Protein AF-A0A7J5F4N0-F1 (afdb_monomer)

Solvent-accessible surface area (backbone atoms only — not comparable to full-atom values): 9674 Å² total; per-residue (Å²): 134,84,80,67,76,53,55,78,62,54,69,72,57,47,55,70,67,58,44,70,66,60,49,48,51,53,38,51,53,54,48,50,61,41,47,54,53,52,51,52,53,50,50,47,57,52,43,55,76,71,44,63,71,38,82,75,42,59,63,68,59,55,49,55,49,48,51,49,37,52,57,44,33,56,52,23,56,53,44,37,57,50,51,36,49,52,52,53,54,50,54,58,76,69,61,55,93,89,51,65,59,61,63,50,50,54,52,49,52,52,50,29,52,52,51,26,51,55,40,30,43,57,29,12,52,54,10,41,52,51,28,46,51,33,27,75,21,6,37,29,72,77,43,58,70,52,52,58,38,35,48,45,34,54,49,39,45,51,50,48,62,79,61,50,72,39,75,66,58,50,54,54,46,48,46,54,57,54,54,73,105

Secondary structure (DSSP, 8-state):
----GGGG--HHHHHHHS-HHHHHHHHHHHHHHHHHHHHHHHHHHHHHHHSPP---S-HHHHHHHHHHHHHHHHHHHHHHHHHHHHHHHHHHHT--TTS-HHHHHHHHHHHHHHHHHHHHHHHHHHHHHHHHHHHHTTHHHH-GGGGGGGHHHHHHHHHHHHT---HHHHHHHHIIIIIT-

Foldseek 3Di:
DDPLPLQPDDLVVLLVVCDPVLLVVLLVLLVVLLVVLVVLVVVLVVLLVVAAAAQQDDPVVLVVLLVVLVVLLVVLQVCLPPVLLVLLVVLRVPDDPPDPVSVSLSVSVSCSVSSSLVSLSVSQVSLSVSSVSCSNNNNCVVPVVSNCSNVSSVVSSVCSVVQRRDSVSSSVCSCVRRNVD

Sequence (181 aa):
MSSNIYAALSETEFDRRLTPERLRTMQIIQGALMASMASILFIIAVLFTTTPASDAADAETVSTLSLIVTLLSLSCILASVIVPKRLVDASRRTASPDDDLYAKAVTVMQTSMLLRMAILEGAGMFGLAVCIIAVTGGLAQTEPVWLLNALPAVIMLSAGALTFPTRTSLALRFVREFRES

Structure (mmCIF, N/CA/C/O backbone):
data_AF-A0A7J5F4N0-F1
#
_entry.id   AF-A0A7J5F4N0-F1
#
loop_
_atom_site.group_PDB
_atom_site.id
_atom_site.type_symbol
_atom_site.label_atom_id
_atom_site.label_alt_id
_atom_site.label_comp_id
_atom_site.label_asym_id
_atom_site.label_entity_id
_atom_site.label_seq_id
_atom_site.pdbx_PDB_ins_code
_atom_site.Cartn_x
_atom_site.Cartn_y
_atom_site.Cartn_z
_atom_site.occupancy
_atom_site.B_iso_or_equiv
_atom_site.auth_seq_id
_atom_site.auth_comp_id
_atom_site.auth_asym_id
_atom_site.auth_atom_id
_atom_site.pdbx_PDB_model_num
ATOM 1 N N . MET A 1 1 ? 21.922 19.540 -18.591 1.00 61.16 1 MET A N 1
ATOM 2 C CA . MET A 1 1 ? 20.753 18.706 -18.941 1.00 61.16 1 MET A CA 1
ATOM 3 C C . MET A 1 1 ? 21.261 17.296 -19.194 1.00 61.16 1 MET A C 1
ATOM 5 O O . MET A 1 1 ? 21.969 17.100 -20.170 1.00 61.16 1 MET A O 1
ATOM 9 N N . SER A 1 2 ? 21.018 16.348 -18.287 1.00 65.19 2 SER A N 1
ATOM 10 C CA . SER A 1 2 ? 21.353 14.937 -18.521 1.00 65.19 2 SER A CA 1
ATOM 11 C C . SER A 1 2 ? 20.311 14.339 -19.465 1.00 65.19 2 SER A C 1
ATOM 13 O O . SER A 1 2 ? 19.127 14.361 -19.133 1.00 65.19 2 SER A O 1
ATOM 15 N N . SER A 1 3 ? 20.730 13.844 -20.632 1.00 77.69 3 SER A N 1
ATOM 16 C CA . SER A 1 3 ? 19.857 13.090 -21.541 1.00 77.69 3 SER A CA 1
ATOM 17 C C . SER A 1 3 ? 19.219 11.919 -20.781 1.00 77.69 3 SER A C 1
ATOM 19 O O . SER A 1 3 ? 19.938 11.148 -20.143 1.00 77.69 3 SER A O 1
ATOM 21 N N . ASN A 1 4 ? 17.885 11.807 -20.786 1.00 84.12 4 ASN A N 1
ATOM 22 C CA . ASN A 1 4 ? 17.191 10.673 -20.176 1.00 84.12 4 ASN A CA 1
ATOM 23 C C . ASN A 1 4 ? 17.456 9.424 -21.034 1.00 84.12 4 ASN A C 1
ATOM 25 O O . ASN A 1 4 ? 16.793 9.201 -22.044 1.00 84.12 4 ASN A O 1
ATOM 29 N N . ILE A 1 5 ? 18.431 8.611 -20.620 1.00 86.88 5 ILE A N 1
ATOM 30 C CA . ILE A 1 5 ? 18.858 7.395 -21.331 1.00 86.88 5 ILE A CA 1
ATOM 31 C C . ILE A 1 5 ? 17.684 6.407 -21.518 1.00 86.88 5 ILE A C 1
ATOM 33 O O . ILE A 1 5 ? 17.644 5.673 -22.503 1.00 86.88 5 ILE A O 1
ATOM 37 N N . TYR A 1 6 ? 16.673 6.432 -20.640 1.00 86.19 6 TYR A N 1
ATOM 38 C CA . TYR A 1 6 ? 15.504 5.553 -20.747 1.00 86.19 6 TYR A CA 1
ATOM 39 C C . TYR A 1 6 ? 14.517 5.968 -21.849 1.00 86.19 6 TYR A C 1
ATOM 41 O O . TYR A 1 6 ? 13.685 5.155 -22.250 1.00 86.19 6 TYR A O 1
ATOM 49 N N . ALA A 1 7 ? 14.609 7.190 -22.388 1.00 87.50 7 ALA A N 1
ATOM 50 C CA . ALA A 1 7 ? 13.706 7.664 -23.440 1.00 87.50 7 ALA A CA 1
ATOM 51 C C . ALA A 1 7 ? 13.827 6.856 -24.748 1.00 87.50 7 ALA A C 1
ATOM 53 O O . ALA A 1 7 ? 12.875 6.804 -25.529 1.00 87.50 7 ALA A O 1
ATOM 54 N N . ALA A 1 8 ? 14.974 6.200 -24.964 1.00 89.06 8 ALA A N 1
ATOM 55 C CA . ALA A 1 8 ? 15.236 5.346 -26.121 1.00 89.06 8 ALA A CA 1
ATOM 56 C C . ALA A 1 8 ? 14.637 3.930 -25.999 1.00 89.06 8 ALA A C 1
ATOM 58 O O . ALA A 1 8 ? 14.645 3.176 -26.972 1.00 89.06 8 ALA A O 1
ATOM 59 N N . LEU A 1 9 ? 14.131 3.543 -24.824 1.00 90.19 9 LEU A N 1
ATOM 60 C CA . LEU A 1 9 ? 13.597 2.202 -24.604 1.00 90.19 9 LEU A CA 1
ATOM 61 C C . LEU A 1 9 ? 12.208 2.045 -25.234 1.00 90.19 9 LEU A C 1
ATOM 63 O O . LEU A 1 9 ? 11.326 2.893 -25.075 1.00 90.19 9 LEU A O 1
ATOM 67 N N . SER A 1 10 ? 11.996 0.921 -25.920 1.00 93.56 10 SER A N 1
ATOM 68 C CA . SER A 1 10 ? 10.709 0.599 -26.537 1.00 93.56 10 SER A CA 1
ATOM 69 C C . SER A 1 10 ? 9.791 -0.123 -25.551 1.00 93.56 10 SER A C 1
ATOM 71 O O . SER A 1 10 ? 10.217 -1.015 -24.815 1.00 93.56 10 SER A O 1
ATOM 73 N N . GLU A 1 11 ? 8.507 0.229 -25.568 1.00 92.62 11 GLU A N 1
ATOM 74 C CA . GLU A 1 11 ? 7.481 -0.439 -24.759 1.00 92.62 11 GLU A CA 1
ATOM 75 C C . GLU A 1 11 ? 7.358 -1.928 -25.116 1.00 92.62 11 GLU A C 1
ATOM 77 O O . GLU A 1 11 ? 7.249 -2.773 -24.234 1.00 92.62 11 GLU A O 1
ATOM 82 N N . THR A 1 12 ? 7.467 -2.263 -26.404 1.00 92.25 12 THR A N 1
ATOM 83 C CA . THR A 1 12 ? 7.414 -3.645 -26.900 1.00 92.25 12 THR A CA 1
ATOM 84 C C . THR A 1 12 ? 8.548 -4.513 -26.366 1.00 92.25 12 THR A C 1
ATOM 86 O O . THR A 1 12 ? 8.334 -5.685 -26.063 1.00 92.25 12 THR A O 1
ATOM 89 N N . GLU A 1 13 ? 9.756 -3.961 -26.237 1.00 91.38 13 GLU A N 1
ATOM 90 C CA . GLU A 1 13 ? 10.891 -4.706 -25.688 1.00 91.38 13 GLU A CA 1
ATOM 91 C C . GLU A 1 13 ? 10.786 -4.827 -24.165 1.00 91.38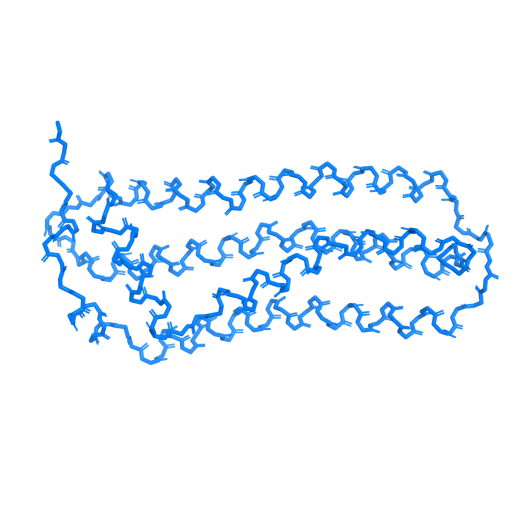 13 GLU A C 1
ATOM 93 O O . GLU A 1 13 ? 11.036 -5.902 -23.623 1.00 91.38 13 GLU A O 1
ATOM 98 N N . PHE A 1 14 ? 10.323 -3.778 -23.471 1.00 93.56 14 PHE A N 1
ATOM 99 C CA . PHE A 1 14 ? 10.015 -3.862 -22.039 1.00 93.56 14 PHE A CA 1
ATOM 100 C C . PHE A 1 14 ? 9.004 -4.977 -21.754 1.00 93.56 14 PHE A C 1
ATOM 102 O O . PHE A 1 14 ? 9.215 -5.811 -20.874 1.00 93.56 14 PHE A O 1
ATOM 109 N N . ASP A 1 15 ? 7.937 -5.030 -22.545 1.00 92.38 15 ASP A N 1
ATOM 110 C CA . ASP A 1 15 ? 6.890 -6.032 -22.430 1.00 92.38 15 ASP A CA 1
ATOM 111 C C . ASP A 1 15 ? 7.432 -7.458 -22.644 1.00 92.38 15 ASP A C 1
ATOM 113 O O . ASP A 1 15 ? 7.141 -8.359 -21.855 1.00 92.38 15 ASP A O 1
ATOM 117 N N . ARG A 1 16 ? 8.306 -7.665 -23.640 1.00 91.12 16 ARG A N 1
ATOM 118 C CA . ARG A 1 16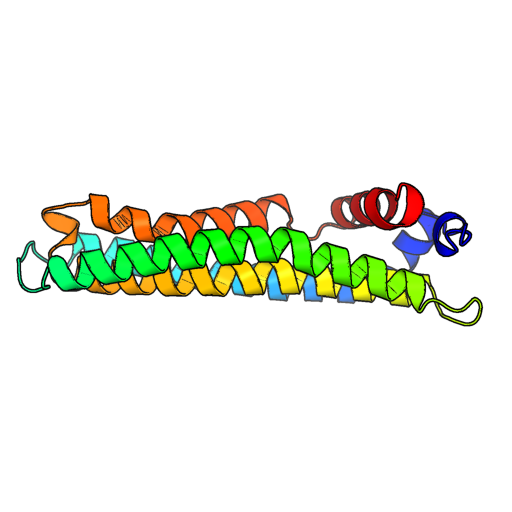 ? 9.005 -8.948 -23.858 1.00 91.12 16 ARG A CA 1
ATOM 119 C C . ARG A 1 16 ? 9.902 -9.349 -22.686 1.00 91.12 16 ARG A C 1
ATOM 121 O O . ARG A 1 16 ? 9.986 -10.531 -22.362 1.00 91.12 16 ARG A O 1
ATOM 128 N N . ARG A 1 17 ? 10.568 -8.381 -22.051 1.00 92.50 17 ARG A N 1
ATOM 129 C CA . ARG A 1 17 ? 11.460 -8.605 -20.899 1.00 92.50 17 ARG A CA 1
ATOM 130 C C . ARG A 1 17 ? 10.707 -8.824 -19.586 1.00 92.50 17 ARG A C 1
ATOM 132 O O . ARG A 1 17 ? 11.270 -9.398 -18.651 1.00 92.50 17 ARG A O 1
ATOM 139 N N . LEU A 1 18 ? 9.446 -8.407 -19.498 1.00 94.12 18 LEU A N 1
ATOM 140 C CA . LEU A 1 18 ? 8.589 -8.664 -18.348 1.00 94.12 18 LEU A CA 1
ATOM 141 C C . LEU A 1 18 ? 8.119 -10.127 -18.355 1.00 94.12 18 LEU A C 1
ATOM 143 O O . LEU A 1 18 ? 7.055 -10.464 -18.880 1.00 94.12 18 LEU A O 1
ATOM 147 N N . THR A 1 19 ? 8.934 -11.006 -17.766 1.00 95.38 19 THR A N 1
ATOM 148 C CA . THR A 1 19 ? 8.629 -12.439 -17.720 1.00 95.38 19 THR A CA 1
ATOM 149 C C . THR A 1 19 ? 7.373 -12.721 -16.879 1.00 95.38 19 THR A C 1
ATOM 151 O O . THR A 1 19 ? 7.145 -12.062 -15.856 1.00 95.38 19 THR A O 1
ATOM 154 N N . PRO A 1 20 ? 6.565 -13.734 -17.251 1.00 95.88 20 PRO A N 1
ATOM 155 C CA . PRO A 1 20 ? 5.394 -14.139 -16.468 1.00 95.88 20 PRO A CA 1
ATOM 156 C C . PRO A 1 20 ? 5.736 -14.506 -15.020 1.00 95.88 20 PRO A C 1
ATOM 158 O O . PRO A 1 20 ? 4.952 -14.248 -14.112 1.00 95.88 20 PRO A O 1
ATOM 161 N N . GLU A 1 21 ? 6.923 -15.071 -14.799 1.00 96.25 21 GLU A N 1
ATOM 162 C CA . GLU A 1 21 ? 7.426 -15.422 -13.472 1.00 96.25 21 GLU A CA 1
ATOM 163 C C . GLU A 1 21 ? 7.601 -14.187 -12.581 1.00 96.25 21 GLU A C 1
ATOM 165 O O . GLU A 1 21 ? 7.093 -14.163 -11.462 1.00 96.25 21 GLU A O 1
ATOM 170 N N . ARG A 1 22 ? 8.240 -13.122 -13.089 1.00 94.06 22 ARG A N 1
ATOM 171 C CA . ARG A 1 22 ? 8.411 -11.871 -12.333 1.00 94.06 22 ARG A CA 1
ATOM 172 C C . ARG A 1 22 ? 7.070 -11.232 -11.999 1.00 94.06 22 ARG A C 1
ATOM 174 O O . ARG A 1 22 ? 6.853 -10.835 -10.856 1.00 94.06 22 ARG A O 1
ATOM 181 N N . LEU A 1 23 ? 6.158 -11.184 -12.972 1.00 95.81 23 LEU A N 1
ATOM 182 C CA . LEU A 1 23 ? 4.808 -10.667 -12.759 1.00 95.81 23 LEU A CA 1
ATOM 183 C C . LEU A 1 23 ? 4.078 -11.459 -11.667 1.00 95.81 23 LEU A C 1
ATOM 185 O O . LEU A 1 23 ? 3.515 -10.866 -10.748 1.00 95.81 23 LEU A O 1
ATOM 189 N N . ARG A 1 24 ? 4.137 -12.793 -11.728 1.00 97.56 24 ARG A N 1
ATOM 190 C CA . ARG A 1 24 ? 3.517 -13.673 -10.734 1.00 97.56 24 ARG A CA 1
ATOM 191 C C . ARG A 1 24 ? 4.113 -13.461 -9.345 1.00 97.56 24 ARG A C 1
ATOM 193 O O . ARG A 1 24 ? 3.362 -13.381 -8.380 1.00 97.56 24 ARG A O 1
ATOM 200 N N . THR A 1 25 ? 5.430 -13.308 -9.234 1.00 96.12 25 THR A N 1
ATOM 201 C CA . THR A 1 25 ? 6.093 -13.000 -7.959 1.00 96.12 25 THR A CA 1
ATOM 202 C C . THR A 1 25 ? 5.582 -11.688 -7.365 1.00 96.12 25 THR A C 1
ATOM 204 O O . THR A 1 25 ? 5.233 -11.648 -6.187 1.00 96.12 25 THR A O 1
ATOM 207 N N . MET A 1 26 ? 5.447 -10.629 -8.172 1.00 96.00 26 MET A N 1
ATOM 208 C CA . MET A 1 26 ? 4.876 -9.355 -7.712 1.00 96.00 26 MET A CA 1
ATOM 209 C C . MET A 1 26 ? 3.426 -9.509 -7.235 1.00 96.00 26 MET A C 1
ATOM 211 O O . MET A 1 26 ? 3.068 -8.987 -6.181 1.00 96.00 26 MET A O 1
ATOM 215 N N . GLN A 1 27 ? 2.607 -10.253 -7.984 1.00 97.81 27 GLN A N 1
ATOM 216 C CA . GLN A 1 27 ? 1.209 -10.529 -7.636 1.00 97.81 27 GLN A CA 1
ATOM 217 C C . GLN A 1 27 ? 1.080 -11.327 -6.336 1.00 97.81 27 GLN A C 1
ATOM 219 O O . GLN A 1 27 ? 0.227 -11.004 -5.515 1.00 97.81 27 GLN A O 1
ATOM 224 N N . ILE A 1 28 ? 1.931 -12.338 -6.130 1.00 98.12 28 ILE A N 1
ATOM 225 C CA . ILE A 1 28 ? 1.939 -13.152 -4.908 1.00 98.12 28 ILE A CA 1
ATOM 226 C C . ILE A 1 28 ? 2.313 -12.294 -3.703 1.00 98.12 28 ILE A C 1
ATOM 228 O O . ILE A 1 28 ? 1.599 -12.325 -2.705 1.00 98.12 28 ILE A O 1
ATOM 232 N N . ILE A 1 29 ? 3.391 -11.507 -3.793 1.00 97.25 29 ILE A N 1
ATOM 233 C CA . ILE A 1 29 ? 3.836 -10.670 -2.670 1.00 97.25 29 ILE A CA 1
ATOM 234 C C . ILE A 1 29 ? 2.760 -9.635 -2.327 1.00 97.25 29 ILE A C 1
ATOM 236 O O . ILE A 1 29 ? 2.345 -9.541 -1.176 1.00 97.25 29 ILE A O 1
ATOM 240 N N . GLN A 1 30 ? 2.255 -8.891 -3.315 1.00 97.00 30 GLN A N 1
ATOM 241 C CA . GLN A 1 30 ? 1.225 -7.878 -3.070 1.00 97.00 30 GLN A CA 1
ATOM 242 C C . GLN A 1 30 ? -0.088 -8.496 -2.576 1.00 97.00 30 GLN A C 1
ATOM 244 O O . GLN A 1 30 ? -0.713 -7.956 -1.667 1.00 97.00 30 GLN A O 1
ATOM 249 N N . GLY A 1 31 ? -0.479 -9.649 -3.122 1.00 98.00 31 GLY A N 1
ATOM 250 C CA . GLY A 1 31 ? -1.636 -10.407 -2.656 1.00 98.00 31 GLY A CA 1
ATOM 251 C C . GLY A 1 31 ? -1.488 -10.867 -1.206 1.00 98.00 31 GLY A C 1
ATOM 252 O O . GLY A 1 31 ? -2.429 -10.714 -0.434 1.00 98.00 31 GLY A O 1
ATOM 253 N N . ALA A 1 32 ? -0.311 -11.357 -0.809 1.00 98.12 32 ALA A N 1
ATOM 254 C CA . ALA A 1 32 ? -0.031 -11.760 0.568 1.00 98.12 32 ALA A CA 1
ATOM 255 C C . ALA A 1 32 ? -0.114 -10.575 1.547 1.00 98.12 32 ALA A C 1
ATOM 257 O O . ALA A 1 32 ? -0.759 -10.698 2.587 1.00 98.12 32 ALA A O 1
ATOM 258 N N . LEU A 1 33 ? 0.456 -9.418 1.183 1.00 96.81 33 LEU A N 1
ATOM 259 C CA . LEU A 1 33 ? 0.375 -8.180 1.976 1.00 96.81 33 LEU A CA 1
ATOM 260 C C . LEU A 1 33 ? -1.065 -7.658 2.115 1.00 96.81 33 LEU A C 1
ATOM 262 O O . LEU A 1 33 ? -1.447 -7.108 3.142 1.00 96.81 33 LEU A O 1
ATOM 266 N N . MET A 1 34 ? -1.892 -7.811 1.079 1.00 98.06 34 MET A N 1
ATOM 267 C CA . MET A 1 34 ? -3.309 -7.446 1.160 1.00 98.06 34 MET A CA 1
ATOM 268 C C . MET A 1 34 ? -4.101 -8.458 1.999 1.00 98.06 34 MET A C 1
ATOM 270 O O . MET A 1 34 ? -4.951 -8.076 2.801 1.00 98.06 34 MET A O 1
ATOM 274 N N . ALA A 1 35 ? -3.821 -9.751 1.840 1.00 98.19 35 ALA A N 1
ATOM 275 C CA . ALA A 1 35 ? -4.506 -10.810 2.569 1.00 98.19 35 ALA A CA 1
ATOM 276 C C . ALA A 1 35 ? -4.237 -10.748 4.081 1.00 98.19 35 ALA A C 1
ATOM 278 O O . ALA A 1 35 ? -5.163 -10.975 4.861 1.00 98.19 35 ALA A O 1
ATOM 279 N N . SER A 1 36 ? -3.020 -10.389 4.509 1.00 97.69 36 SER A N 1
ATOM 280 C CA . SER A 1 36 ? -2.702 -10.206 5.932 1.00 97.69 36 SER A CA 1
ATOM 281 C C . SER A 1 36 ? -3.591 -9.126 6.561 1.00 97.69 36 SER A C 1
ATOM 283 O O . SER A 1 36 ? -4.297 -9.406 7.528 1.00 97.69 36 SER A O 1
ATOM 285 N N . MET A 1 37 ? -3.682 -7.941 5.953 1.00 97.88 37 MET A N 1
ATOM 286 C CA . MET A 1 37 ? -4.557 -6.854 6.418 1.00 97.88 37 MET A CA 1
ATOM 287 C C . MET A 1 37 ? -6.036 -7.234 6.419 1.00 97.88 37 MET A C 1
ATOM 289 O O . MET A 1 37 ? -6.749 -6.981 7.391 1.00 97.88 37 MET A O 1
ATOM 293 N N . ALA A 1 38 ? -6.502 -7.860 5.336 1.00 98.50 38 ALA A N 1
ATOM 294 C CA . ALA A 1 38 ? -7.890 -8.289 5.215 1.00 98.50 38 ALA A CA 1
ATOM 295 C C . ALA A 1 38 ? -8.263 -9.328 6.283 1.00 98.50 38 ALA A C 1
ATOM 297 O O . ALA A 1 38 ? -9.357 -9.267 6.841 1.00 98.50 38 ALA A O 1
ATOM 298 N N . SER A 1 39 ? -7.351 -10.250 6.611 1.00 98.56 39 SER A N 1
ATOM 299 C CA . SER A 1 39 ? -7.594 -11.250 7.653 1.00 98.56 39 SER A CA 1
ATOM 300 C C . SER A 1 39 ? -7.684 -10.629 9.049 1.00 98.56 39 SER A C 1
ATOM 302 O O . SER A 1 39 ? -8.570 -11.000 9.814 1.00 98.56 39 SER A O 1
ATOM 304 N N . ILE A 1 40 ? -6.859 -9.626 9.366 1.00 98.62 40 ILE A N 1
ATOM 305 C CA . ILE A 1 40 ? -6.947 -8.907 10.646 1.00 98.62 40 ILE A CA 1
ATOM 306 C C . ILE A 1 40 ? -8.245 -8.094 10.736 1.00 98.62 40 ILE A C 1
ATOM 308 O O . ILE A 1 40 ? -8.914 -8.127 11.767 1.00 98.62 40 ILE A O 1
ATOM 312 N N . LEU A 1 41 ? -8.655 -7.418 9.658 1.00 98.62 41 LEU A N 1
ATOM 313 C CA . LEU A 1 41 ? -9.958 -6.743 9.593 1.00 98.62 41 LEU A CA 1
ATOM 314 C C . LEU A 1 41 ? -11.120 -7.716 9.817 1.00 98.62 41 LEU A C 1
ATOM 316 O O . LEU A 1 41 ? -12.055 -7.404 10.553 1.00 98.62 41 LEU A O 1
ATOM 320 N N . PHE A 1 42 ? -11.050 -8.904 9.216 1.00 98.62 42 PHE A N 1
ATOM 321 C CA . PHE A 1 42 ? -12.040 -9.952 9.433 1.00 98.62 42 PHE A CA 1
ATOM 322 C C . PHE A 1 42 ? -12.077 -10.403 10.901 1.00 98.62 42 PHE A C 1
ATOM 324 O O . PHE A 1 42 ? -13.158 -10.513 11.474 1.00 98.62 42 PHE A O 1
ATOM 331 N N . ILE A 1 43 ? -10.916 -10.589 11.539 1.00 98.62 43 ILE A N 1
ATOM 332 C CA . ILE A 1 43 ? -10.829 -10.909 12.973 1.00 98.62 43 ILE A CA 1
ATOM 333 C C . ILE A 1 43 ? -11.483 -9.810 13.817 1.00 98.62 43 ILE A C 1
ATOM 335 O O . ILE A 1 43 ? -12.286 -10.124 14.690 1.00 98.62 43 ILE A O 1
ATOM 339 N N . ILE A 1 44 ? -11.197 -8.534 13.543 1.00 98.50 44 ILE A N 1
ATOM 340 C CA . ILE A 1 44 ? -11.821 -7.397 14.240 1.00 98.50 44 ILE A CA 1
ATOM 341 C C . ILE A 1 44 ? -13.346 -7.436 14.087 1.00 98.50 44 ILE A C 1
ATOM 343 O O . ILE A 1 44 ? -14.053 -7.251 15.073 1.00 98.50 44 ILE A O 1
ATOM 347 N N . ALA A 1 45 ? -13.858 -7.721 12.885 1.00 98.44 45 ALA A N 1
ATOM 348 C CA . ALA A 1 45 ? -15.295 -7.830 12.642 1.00 98.44 45 ALA A CA 1
ATOM 349 C C . ALA A 1 45 ? -15.937 -8.972 13.448 1.00 98.44 45 ALA A C 1
ATOM 351 O O . ALA A 1 45 ? -17.000 -8.781 14.035 1.00 98.44 45 ALA A O 1
ATOM 352 N N . VAL A 1 46 ? -15.281 -10.136 13.530 1.00 98.50 46 VAL A N 1
ATOM 353 C CA . VAL A 1 46 ? -15.744 -11.254 14.369 1.00 98.50 46 VAL A CA 1
ATOM 354 C C . VAL A 1 46 ? -15.735 -10.853 15.845 1.00 98.50 46 VAL A C 1
ATOM 356 O O . VAL A 1 46 ? -16.768 -10.960 16.506 1.00 98.50 46 VAL A O 1
ATOM 359 N N . LEU A 1 47 ? -14.614 -10.320 16.343 1.00 98.12 47 LEU A N 1
ATOM 360 C CA . LEU A 1 47 ? -14.472 -9.890 17.737 1.00 98.12 47 LEU A CA 1
ATOM 361 C C . LEU A 1 47 ? -15.508 -8.830 18.122 1.00 98.12 47 LEU A C 1
ATOM 363 O O . LEU A 1 47 ? -16.047 -8.874 19.223 1.00 98.12 47 LEU A O 1
ATOM 367 N N . PHE A 1 48 ? -15.838 -7.915 17.210 1.00 97.38 48 PHE A N 1
ATOM 368 C CA . PHE A 1 48 ? -16.844 -6.884 17.446 1.00 97.38 48 PHE A CA 1
ATOM 369 C C . PHE A 1 48 ? -18.218 -7.475 17.787 1.00 97.38 48 PHE A C 1
ATOM 371 O O . PHE A 1 48 ? -18.922 -6.928 18.631 1.00 97.38 48 PHE A O 1
ATOM 378 N N . THR A 1 49 ? -18.574 -8.613 17.179 1.00 97.75 49 THR A N 1
ATOM 379 C CA . THR A 1 49 ? -19.857 -9.298 17.419 1.00 97.75 49 THR A CA 1
ATOM 380 C C . THR A 1 49 ? -19.868 -10.195 18.654 1.00 97.75 49 THR A C 1
ATOM 382 O O . THR A 1 49 ? -20.938 -10.474 19.189 1.00 97.75 49 THR A O 1
ATOM 385 N N . THR A 1 50 ? -18.703 -10.667 19.104 1.00 97.56 50 THR A N 1
ATOM 386 C CA . THR A 1 50 ? -18.597 -11.624 20.217 1.00 97.56 50 THR A CA 1
ATOM 387 C C . THR A 1 50 ? -18.226 -10.976 21.543 1.00 97.56 50 THR A C 1
ATOM 389 O O . THR A 1 50 ? -18.525 -11.539 22.594 1.00 97.56 50 THR A O 1
ATOM 392 N N . THR A 1 51 ? -17.554 -9.824 21.517 1.00 96.00 51 THR A N 1
ATOM 393 C CA . THR A 1 51 ? -17.134 -9.125 22.734 1.00 96.00 51 THR A CA 1
ATOM 394 C C . THR A 1 51 ? -18.281 -8.264 23.268 1.00 96.00 51 THR A C 1
ATOM 396 O O . THR A 1 51 ? -18.794 -7.419 22.529 1.00 96.00 51 THR A O 1
ATOM 399 N N . PRO A 1 52 ? -18.707 -8.452 24.531 1.00 94.62 52 PRO A N 1
ATOM 400 C CA . PRO A 1 52 ? -19.732 -7.610 25.131 1.00 94.62 52 PRO A CA 1
ATOM 401 C C . PRO A 1 52 ? -19.226 -6.175 25.322 1.00 94.62 52 PRO A C 1
ATOM 403 O O . PRO A 1 52 ? -18.031 -5.943 25.503 1.00 94.62 52 PRO A O 1
ATOM 406 N N . ALA A 1 53 ? -20.153 -5.216 25.325 1.00 94.06 53 ALA A N 1
ATOM 407 C CA . ALA A 1 53 ? -19.839 -3.842 25.699 1.00 94.06 53 ALA A CA 1
ATOM 408 C C . ALA A 1 53 ? -19.283 -3.796 27.130 1.00 94.06 53 ALA A C 1
ATOM 410 O O . ALA A 1 53 ? -19.829 -4.427 28.039 1.00 94.06 53 ALA A O 1
ATOM 411 N N . SER A 1 54 ? -18.184 -3.070 27.312 1.00 90.50 54 SER A N 1
ATOM 412 C CA . SER A 1 54 ? -17.476 -2.936 28.582 1.00 90.50 54 SER A CA 1
ATOM 413 C C . SER A 1 54 ? -16.616 -1.678 28.547 1.00 90.50 54 SER A C 1
ATOM 415 O O . SER A 1 54 ? -16.070 -1.339 27.503 1.00 90.50 54 SER A O 1
ATOM 417 N N . ASP A 1 55 ? -16.408 -1.059 29.704 1.00 85.69 55 ASP A N 1
ATOM 418 C CA . ASP A 1 55 ? -15.459 0.050 29.877 1.00 85.69 55 ASP A CA 1
ATOM 419 C C . ASP A 1 55 ? -14.144 -0.467 30.482 1.00 85.69 55 ASP A C 1
ATOM 421 O O . ASP A 1 55 ? -13.560 0.131 31.383 1.00 85.69 55 ASP A O 1
ATOM 425 N N . ALA A 1 56 ? -13.711 -1.661 30.054 1.00 83.25 56 ALA A N 1
ATOM 426 C CA . ALA A 1 56 ? -12.516 -2.294 30.616 1.00 83.25 56 ALA A CA 1
ATOM 427 C C . ALA A 1 56 ? -11.230 -1.695 30.032 1.00 83.25 56 ALA A C 1
ATOM 429 O O . ALA A 1 56 ? -10.194 -1.685 30.697 1.00 83.25 56 ALA A O 1
ATOM 430 N N . ALA A 1 57 ? -11.290 -1.208 28.790 1.00 84.75 57 ALA A N 1
ATOM 431 C CA . ALA A 1 57 ? -10.211 -0.421 28.217 1.00 84.75 57 ALA A CA 1
ATOM 432 C C . ALA A 1 57 ? -10.287 1.028 28.698 1.00 84.75 57 ALA A C 1
ATOM 434 O O . ALA A 1 57 ? -11.336 1.665 28.646 1.00 84.75 57 ALA A O 1
ATOM 435 N N . ASP A 1 58 ? -9.133 1.556 29.087 1.00 94.44 58 ASP A N 1
ATOM 436 C CA . ASP A 1 58 ? -8.969 2.973 29.365 1.00 94.44 58 ASP A CA 1
ATOM 437 C C . ASP A 1 58 ? -9.072 3.790 28.063 1.00 94.44 58 ASP A C 1
ATOM 439 O O . ASP A 1 58 ? -8.222 3.694 27.168 1.00 94.44 58 ASP A O 1
ATOM 443 N N . ALA A 1 59 ? -10.132 4.594 27.962 1.00 95.50 59 ALA A N 1
ATOM 444 C CA . ALA A 1 59 ? -10.397 5.450 26.812 1.00 95.50 59 ALA A CA 1
ATOM 445 C C . ALA A 1 59 ? -9.274 6.475 26.578 1.00 95.50 59 ALA A C 1
ATOM 447 O O . ALA A 1 59 ? -8.986 6.813 25.428 1.00 95.50 59 ALA A O 1
ATOM 448 N N . GLU A 1 60 ? -8.590 6.933 27.633 1.00 97.00 60 GLU A N 1
ATOM 449 C CA . GLU A 1 60 ? -7.468 7.870 27.511 1.00 97.00 60 GLU A CA 1
ATOM 450 C C . GLU A 1 60 ? -6.275 7.219 26.794 1.00 97.00 60 GLU A C 1
ATOM 452 O O . GLU A 1 60 ? -5.698 7.795 25.861 1.00 97.00 60 GLU A O 1
ATOM 457 N N . THR A 1 61 ? -5.959 5.973 27.152 1.00 96.94 61 THR A N 1
ATOM 458 C CA . THR A 1 61 ? -4.939 5.175 26.466 1.00 96.94 61 THR A CA 1
ATOM 459 C C . THR A 1 61 ? -5.286 4.965 24.987 1.00 96.94 61 THR A C 1
ATOM 461 O O . THR A 1 61 ? -4.450 5.224 24.117 1.00 96.94 61 THR A O 1
ATOM 464 N N . VAL A 1 62 ? -6.517 4.543 24.664 1.00 97.38 62 VAL A N 1
ATOM 465 C CA . VAL A 1 62 ? -6.942 4.326 23.263 1.00 97.38 62 VAL A CA 1
ATOM 466 C C . VAL A 1 62 ? -6.935 5.635 22.467 1.00 97.38 62 VAL A C 1
ATOM 468 O O . VAL A 1 62 ? -6.509 5.650 21.308 1.00 97.38 62 VAL A O 1
ATOM 471 N N . SER A 1 63 ? -7.324 6.749 23.088 1.00 97.94 63 SER A N 1
ATOM 472 C CA . SER A 1 63 ? -7.256 8.090 22.496 1.00 97.94 63 SER A CA 1
ATOM 473 C C . SER A 1 63 ? -5.821 8.488 22.143 1.00 97.94 63 SER A C 1
ATOM 475 O O . SER A 1 63 ? -5.533 8.872 21.005 1.00 97.94 63 SER A O 1
ATOM 477 N N . THR A 1 64 ? -4.888 8.295 23.079 1.00 98.25 64 THR A N 1
ATOM 478 C CA . THR A 1 64 ? -3.460 8.570 22.868 1.00 98.25 64 THR A CA 1
ATOM 479 C C . THR A 1 64 ? -2.894 7.730 21.723 1.00 98.25 64 THR A C 1
ATOM 481 O O . THR A 1 64 ? -2.214 8.250 20.836 1.00 98.25 64 THR A O 1
ATOM 484 N N . LEU A 1 65 ? -3.223 6.435 21.685 1.00 98.31 65 LEU A N 1
ATOM 485 C CA . LEU A 1 65 ? -2.815 5.550 20.594 1.00 98.31 65 LEU A CA 1
ATOM 486 C C . LEU A 1 65 ? -3.422 5.974 19.250 1.00 98.31 65 LEU A C 1
ATOM 488 O O . LEU A 1 65 ? -2.726 5.952 18.236 1.00 98.31 65 LEU A O 1
ATOM 492 N N . SER A 1 66 ? -4.676 6.425 19.234 1.00 98.38 66 SER A N 1
ATOM 493 C CA . SER A 1 66 ? -5.354 6.902 18.021 1.00 98.38 66 SER A CA 1
ATOM 494 C C . SER A 1 66 ? -4.702 8.167 17.448 1.00 98.38 66 SER A C 1
ATOM 496 O O . SER A 1 66 ? -4.565 8.319 16.228 1.00 98.38 66 SER A O 1
ATOM 498 N N . LEU A 1 67 ? -4.216 9.065 18.312 1.00 98.31 67 LEU A N 1
ATOM 499 C CA . LEU A 1 67 ? -3.423 10.219 17.886 1.00 98.31 67 LEU A CA 1
ATOM 500 C C . LEU A 1 67 ? -2.107 9.777 17.224 1.00 98.31 67 LEU A C 1
ATOM 502 O O . LEU A 1 67 ? -1.744 10.295 16.164 1.00 98.31 67 LEU A O 1
ATOM 506 N N . ILE A 1 68 ? -1.426 8.779 17.797 1.00 98.50 68 ILE A N 1
ATOM 507 C CA . ILE A 1 68 ? -0.206 8.201 17.213 1.00 98.50 68 ILE A CA 1
ATOM 508 C C . ILE A 1 68 ? -0.510 7.558 15.855 1.00 98.50 68 ILE A C 1
ATOM 510 O O . ILE A 1 68 ? 0.215 7.826 14.897 1.00 98.50 68 ILE A O 1
ATOM 514 N N . VAL A 1 69 ? -1.593 6.775 15.733 1.00 98.56 69 VAL A N 1
ATOM 515 C CA . VAL A 1 69 ? -2.046 6.195 14.452 1.00 98.56 69 VAL A CA 1
ATOM 516 C C . VAL A 1 69 ? -2.232 7.295 13.416 1.00 98.56 69 VAL A C 1
ATOM 518 O O . VAL A 1 69 ? -1.761 7.154 12.289 1.00 98.56 69 VAL A O 1
ATOM 521 N N . THR A 1 70 ? -2.864 8.408 13.786 1.00 98.44 70 THR A N 1
ATOM 522 C CA . THR A 1 70 ? -3.118 9.530 12.873 1.00 98.44 70 THR A CA 1
ATOM 523 C C . THR A 1 70 ? -1.815 10.141 12.355 1.00 98.44 70 THR A C 1
ATOM 525 O O . THR A 1 70 ? -1.619 10.256 11.142 1.00 98.44 70 THR A O 1
ATOM 528 N N . LEU A 1 71 ? -0.887 10.484 13.254 1.00 98.50 71 LEU A N 1
ATOM 529 C CA . LEU A 1 71 ? 0.407 11.072 12.888 1.00 98.50 71 LEU A CA 1
ATOM 530 C C . LEU A 1 71 ? 1.274 10.101 12.070 1.00 98.50 71 LEU A C 1
ATOM 532 O O . LEU A 1 71 ? 1.871 10.491 11.059 1.00 98.50 71 LEU A O 1
ATOM 536 N N . LEU A 1 72 ? 1.307 8.828 12.472 1.00 98.31 72 LEU A N 1
ATOM 537 C CA . LEU A 1 72 ? 2.020 7.769 11.761 1.00 98.31 72 LEU A CA 1
ATOM 538 C C . LEU A 1 72 ? 1.445 7.570 10.356 1.00 98.31 72 LEU A C 1
ATOM 540 O O . LEU A 1 72 ? 2.198 7.499 9.389 1.00 98.31 72 LEU A O 1
ATOM 544 N N . SER A 1 73 ? 0.120 7.556 10.222 1.00 98.25 73 SER A N 1
ATOM 545 C CA . SER A 1 73 ? -0.563 7.378 8.938 1.00 98.25 73 SER A CA 1
ATOM 546 C C . SER A 1 73 ? -0.263 8.511 7.972 1.00 98.25 73 SER A C 1
ATOM 548 O O . SER A 1 73 ? 0.089 8.250 6.824 1.00 98.25 73 SER A O 1
ATOM 550 N N . LEU A 1 74 ? -0.328 9.765 8.429 1.00 98.31 74 LEU A N 1
ATOM 551 C CA . LEU A 1 74 ? 0.037 10.923 7.608 1.00 98.31 74 LEU A CA 1
ATOM 552 C C . LEU A 1 74 ? 1.494 10.833 7.129 1.00 98.31 74 LEU A C 1
ATOM 554 O O . LEU A 1 74 ? 1.776 11.034 5.945 1.00 98.31 74 LEU A O 1
ATOM 558 N N . SER A 1 75 ? 2.405 10.464 8.032 1.00 98.31 75 SER A N 1
ATOM 559 C CA . SER A 1 75 ? 3.831 10.300 7.728 1.00 98.31 75 SER A CA 1
ATOM 560 C C . SER A 1 75 ? 4.074 9.181 6.712 1.00 98.31 75 SER A C 1
ATOM 562 O O . SER A 1 75 ? 4.787 9.381 5.727 1.00 98.31 75 SER A O 1
ATOM 564 N N . CYS A 1 76 ? 3.435 8.024 6.899 1.00 98.00 76 CYS A N 1
ATOM 565 C CA . CYS A 1 76 ? 3.519 6.887 5.988 1.00 98.00 76 CYS A CA 1
ATOM 566 C C . CYS A 1 76 ? 2.909 7.202 4.620 1.00 98.00 76 CYS A C 1
ATOM 568 O O . CYS A 1 76 ? 3.522 6.891 3.603 1.00 98.00 76 CYS A O 1
ATOM 570 N N . ILE A 1 77 ? 1.751 7.866 4.556 1.00 97.25 77 ILE A N 1
ATOM 571 C CA . ILE A 1 77 ? 1.136 8.278 3.285 1.00 97.25 77 ILE A CA 1
ATOM 572 C C . ILE A 1 77 ? 2.096 9.185 2.513 1.00 97.25 77 ILE A C 1
ATOM 574 O O . ILE A 1 77 ? 2.368 8.926 1.337 1.00 97.25 77 ILE A O 1
ATOM 578 N N . LEU A 1 78 ? 2.677 10.191 3.171 1.00 97.94 78 LEU A N 1
ATOM 579 C CA . LEU A 1 78 ? 3.640 11.089 2.539 1.00 97.94 78 LEU A CA 1
ATOM 580 C C . LEU A 1 78 ? 4.897 10.335 2.069 1.00 97.94 78 LEU A C 1
ATOM 582 O O . LEU A 1 78 ? 5.319 10.471 0.915 1.00 97.94 78 LEU A O 1
ATOM 586 N N . ALA A 1 79 ? 5.464 9.482 2.924 1.00 98.06 79 ALA A N 1
ATOM 587 C CA . ALA A 1 79 ? 6.628 8.663 2.595 1.00 98.06 79 ALA A CA 1
ATOM 588 C C . ALA A 1 79 ? 6.354 7.699 1.425 1.00 98.06 79 ALA A C 1
ATOM 590 O O . ALA A 1 79 ? 7.203 7.542 0.546 1.00 98.06 79 ALA A O 1
ATOM 591 N N . SER A 1 80 ? 5.147 7.132 1.340 1.00 97.06 80 SER A N 1
ATOM 592 C CA . SER A 1 80 ? 4.717 6.215 0.272 1.00 97.06 80 SER A CA 1
ATOM 593 C C . SER A 1 80 ? 4.690 6.870 -1.121 1.00 97.06 80 SER A C 1
ATOM 595 O O . SER A 1 80 ? 4.744 6.190 -2.153 1.00 97.06 80 SER A O 1
ATOM 597 N N . VAL A 1 81 ? 4.636 8.205 -1.167 1.00 96.69 81 VAL A N 1
ATOM 598 C CA . VAL A 1 81 ? 4.708 8.997 -2.398 1.00 96.69 81 VAL A CA 1
ATOM 599 C C . VAL A 1 81 ? 6.138 9.457 -2.670 1.00 96.69 81 VAL A C 1
ATOM 601 O O . VAL A 1 81 ? 6.599 9.357 -3.808 1.00 96.69 81 VAL A O 1
ATOM 604 N N . ILE A 1 82 ? 6.847 9.955 -1.652 1.00 98.00 82 ILE A N 1
ATOM 605 C CA . ILE A 1 82 ? 8.180 10.552 -1.815 1.00 98.00 82 ILE A CA 1
ATOM 606 C C . ILE A 1 82 ? 9.252 9.484 -2.051 1.00 98.00 82 ILE A C 1
ATOM 608 O O . ILE A 1 82 ? 10.043 9.611 -2.986 1.00 98.00 82 ILE A O 1
ATOM 612 N N . VAL A 1 83 ? 9.292 8.436 -1.228 1.00 97.69 83 VAL A N 1
ATOM 613 C CA . VAL A 1 83 ? 10.391 7.459 -1.235 1.00 97.69 83 VAL A CA 1
ATOM 614 C C . VAL A 1 83 ? 10.463 6.688 -2.563 1.00 97.69 83 VAL A C 1
ATOM 616 O O . VAL A 1 83 ? 11.545 6.659 -3.154 1.00 97.69 83 VAL A O 1
ATOM 619 N N . PRO A 1 84 ? 9.356 6.155 -3.125 1.00 96.31 84 PRO A N 1
ATOM 620 C CA . PRO A 1 84 ? 9.395 5.485 -4.428 1.00 96.31 84 PRO A CA 1
ATOM 621 C C . PRO A 1 84 ? 9.875 6.392 -5.568 1.00 96.31 84 PRO A C 1
ATOM 623 O O . PRO A 1 84 ? 10.634 5.945 -6.424 1.00 96.31 84 PRO A O 1
ATOM 626 N N . LYS A 1 85 ? 9.493 7.678 -5.561 1.00 95.75 85 LYS A N 1
ATOM 627 C CA . LYS A 1 85 ? 9.964 8.651 -6.562 1.00 95.75 85 LYS A CA 1
ATOM 628 C C . LYS A 1 85 ? 11.472 8.866 -6.462 1.00 95.75 85 LYS A C 1
ATOM 630 O O . LYS A 1 85 ? 12.172 8.785 -7.464 1.00 95.75 85 LYS A O 1
ATOM 635 N N . ARG A 1 86 ? 11.987 9.054 -5.241 1.00 96.81 86 ARG A N 1
ATOM 636 C CA . ARG A 1 86 ? 13.429 9.210 -4.997 1.00 96.81 86 ARG A CA 1
ATOM 637 C C . ARG A 1 86 ? 14.227 7.983 -5.433 1.00 96.81 86 ARG A C 1
ATOM 639 O O . ARG A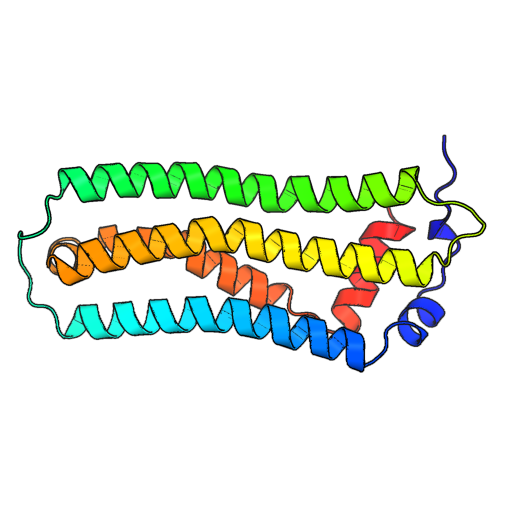 1 86 ? 15.327 8.147 -5.952 1.00 96.81 86 ARG A O 1
ATOM 646 N N . LEU A 1 87 ? 13.675 6.782 -5.259 1.00 96.88 87 LEU A N 1
ATOM 647 C CA . LEU A 1 87 ? 14.293 5.541 -5.724 1.00 96.88 87 LEU A CA 1
ATOM 648 C C . LEU A 1 87 ? 14.413 5.507 -7.257 1.00 96.88 87 LEU A C 1
ATOM 650 O O . LEU A 1 87 ? 15.483 5.202 -7.784 1.00 96.88 87 LEU A O 1
ATOM 654 N N . VAL A 1 88 ? 13.340 5.865 -7.969 1.00 95.12 88 VAL A N 1
ATOM 655 C CA . VAL A 1 88 ? 13.342 5.954 -9.438 1.00 95.12 88 VAL A CA 1
ATOM 656 C C . VAL A 1 88 ? 14.352 7.001 -9.915 1.00 95.12 88 VAL A C 1
ATOM 658 O O . VAL A 1 88 ? 15.178 6.704 -10.778 1.00 95.12 88 VAL A O 1
ATOM 661 N N . ASP A 1 89 ? 14.355 8.193 -9.316 1.00 94.38 89 ASP A N 1
ATOM 662 C CA . ASP A 1 89 ? 15.296 9.267 -9.657 1.00 94.38 89 ASP A CA 1
ATOM 663 C C . ASP A 1 89 ? 16.757 8.858 -9.417 1.00 94.38 89 ASP A C 1
ATOM 665 O O . ASP A 1 89 ? 17.635 9.139 -10.237 1.00 94.38 89 ASP A O 1
ATOM 669 N N . ALA A 1 90 ? 17.034 8.169 -8.307 1.00 94.88 90 ALA A N 1
ATOM 670 C CA . ALA A 1 90 ? 18.367 7.664 -7.989 1.00 94.88 90 ALA A CA 1
ATOM 671 C C . ALA A 1 90 ? 18.838 6.616 -9.009 1.00 94.88 90 ALA A C 1
ATOM 673 O O . ALA A 1 90 ? 19.987 6.668 -9.457 1.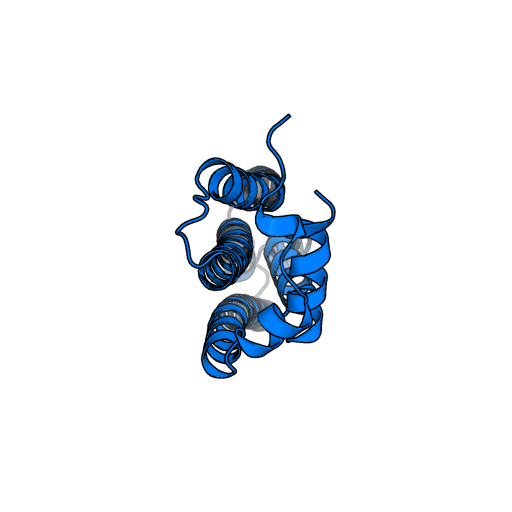00 94.88 90 ALA A O 1
ATOM 674 N N . SER A 1 91 ? 17.950 5.716 -9.447 1.00 94.69 91 SER A N 1
ATOM 675 C CA . SER A 1 91 ? 18.271 4.741 -10.498 1.00 94.69 91 SER A CA 1
ATOM 676 C C . SER A 1 91 ? 18.625 5.402 -11.830 1.00 94.69 91 SER A C 1
ATOM 678 O O . SER A 1 91 ? 19.461 4.890 -12.575 1.00 94.69 91 SER A O 1
ATOM 680 N N . ARG A 1 92 ? 18.018 6.551 -12.147 1.00 92.12 92 ARG A N 1
ATOM 681 C CA . ARG A 1 92 ? 18.350 7.295 -13.370 1.00 92.12 92 ARG A CA 1
ATOM 682 C C . ARG A 1 92 ? 19.720 7.934 -13.310 1.00 92.12 92 ARG A C 1
ATOM 684 O O . ARG A 1 92 ? 20.477 7.840 -14.265 1.00 92.12 92 ARG A O 1
ATOM 691 N N . ARG A 1 93 ? 20.044 8.562 -12.179 1.00 93.31 93 ARG A N 1
ATOM 692 C CA . ARG A 1 93 ? 21.337 9.235 -11.978 1.00 93.31 93 ARG A CA 1
ATOM 693 C C . ARG A 1 93 ? 22.515 8.267 -11.995 1.00 93.31 93 ARG A C 1
ATOM 695 O O . ARG A 1 93 ? 23.627 8.677 -12.293 1.00 93.31 93 ARG A O 1
ATOM 702 N N . THR A 1 94 ? 22.262 7.008 -11.656 1.00 94.12 94 THR A N 1
ATOM 703 C CA . THR A 1 94 ? 23.267 5.941 -11.592 1.00 94.12 94 THR A CA 1
ATOM 704 C C . THR A 1 94 ? 23.226 5.012 -12.808 1.00 94.12 94 THR A C 1
ATOM 706 O O . THR A 1 94 ? 23.885 3.980 -12.795 1.00 94.12 94 THR A O 1
ATOM 709 N N . ALA A 1 95 ? 22.416 5.305 -13.833 1.00 93.69 95 ALA A N 1
ATOM 710 C CA . ALA A 1 95 ? 22.354 4.504 -15.054 1.00 93.69 95 ALA A CA 1
ATOM 711 C C . ALA A 1 95 ? 23.569 4.759 -15.951 1.00 93.69 95 ALA A C 1
ATOM 713 O O . ALA A 1 95 ? 23.870 5.908 -16.272 1.00 93.69 95 ALA A O 1
ATOM 714 N N . SER A 1 96 ? 24.228 3.676 -16.363 1.00 93.50 96 SER A N 1
ATOM 715 C CA . SER A 1 96 ? 25.308 3.686 -17.353 1.00 93.50 96 SER A CA 1
ATOM 716 C C . SER A 1 96 ? 24.802 3.157 -18.705 1.00 93.50 96 SER A C 1
ATOM 718 O O . SER A 1 96 ? 23.906 2.312 -18.708 1.00 93.50 96 SER A O 1
ATOM 720 N N . PRO A 1 97 ? 25.355 3.595 -19.856 1.00 91.31 97 PRO A N 1
ATOM 721 C CA . PRO A 1 97 ? 25.053 3.005 -21.165 1.00 91.31 97 PRO A CA 1
ATOM 722 C C . PRO A 1 97 ? 25.322 1.495 -21.260 1.00 91.31 97 PRO A C 1
ATOM 724 O O . PRO A 1 97 ? 24.686 0.825 -22.067 1.00 91.31 97 PRO A O 1
ATOM 727 N N . ASP A 1 98 ? 26.228 0.974 -20.428 1.00 93.69 98 ASP A N 1
ATOM 728 C CA . ASP A 1 98 ? 26.585 -0.451 -20.389 1.00 93.69 98 ASP A CA 1
ATOM 729 C C . ASP A 1 98 ? 25.606 -1.303 -19.551 1.00 93.69 98 ASP A C 1
ATOM 731 O O . ASP A 1 98 ? 25.695 -2.531 -19.550 1.00 93.69 98 ASP A O 1
ATOM 735 N N . ASP A 1 99 ? 24.670 -0.675 -18.826 1.00 93.19 99 ASP A N 1
ATOM 736 C CA . ASP A 1 99 ? 23.681 -1.381 -18.005 1.00 93.19 99 ASP A CA 1
ATOM 737 C C . ASP A 1 99 ? 22.597 -2.047 -18.883 1.00 93.19 99 ASP A C 1
ATOM 739 O O . ASP A 1 99 ? 22.131 -1.474 -19.870 1.00 93.19 99 ASP A O 1
ATOM 743 N N . ASP A 1 100 ? 22.057 -3.197 -18.453 1.00 94.62 100 ASP A N 1
ATOM 744 C CA . ASP A 1 100 ? 20.752 -3.667 -18.953 1.00 94.62 100 ASP A CA 1
ATOM 745 C C . ASP A 1 100 ? 19.640 -2.776 -18.366 1.00 94.62 100 ASP A C 1
ATOM 747 O O . ASP A 1 100 ? 19.056 -3.046 -17.308 1.00 94.62 100 ASP A O 1
ATOM 751 N N . LEU A 1 101 ? 19.367 -1.670 -19.060 1.00 94.19 101 LEU A N 1
ATOM 752 C CA . LEU A 1 101 ? 18.403 -0.651 -18.648 1.00 94.19 101 LEU A CA 1
ATOM 753 C C . LEU A 1 101 ? 16.982 -1.208 -18.477 1.00 94.19 101 LEU A C 1
ATOM 755 O O . LEU A 1 101 ? 16.247 -0.727 -17.613 1.00 94.19 101 LEU A O 1
ATOM 759 N N . TYR A 1 102 ? 16.595 -2.236 -19.243 1.00 93.31 102 TYR A N 1
ATOM 760 C CA . TYR A 1 102 ? 15.287 -2.881 -19.098 1.00 93.31 102 TYR A CA 1
ATOM 761 C C . TYR A 1 102 ? 15.216 -3.673 -17.795 1.00 93.31 102 TYR A C 1
ATOM 763 O O . TYR A 1 102 ? 14.265 -3.517 -17.025 1.00 93.31 102 TYR A O 1
ATOM 771 N N . ALA A 1 103 ? 16.233 -4.491 -17.508 1.00 92.19 103 ALA A N 1
ATOM 772 C CA . ALA A 1 103 ? 16.297 -5.241 -16.257 1.00 92.19 103 ALA A CA 1
ATOM 773 C C . ALA A 1 103 ? 16.318 -4.303 -15.038 1.00 92.19 103 ALA A C 1
ATOM 775 O O . ALA A 1 103 ? 15.624 -4.562 -14.045 1.00 92.19 103 ALA A O 1
ATOM 776 N N . LYS A 1 104 ? 17.057 -3.190 -15.134 1.00 94.50 104 LYS A N 1
ATOM 777 C CA . LYS A 1 104 ? 17.123 -2.152 -14.099 1.00 94.50 104 LYS A CA 1
ATOM 778 C C . LYS A 1 104 ? 15.770 -1.469 -13.892 1.00 94.50 104 LYS A C 1
ATOM 780 O O . LYS A 1 104 ? 15.305 -1.401 -12.757 1.00 94.50 104 LYS A O 1
ATOM 785 N N . ALA A 1 105 ? 15.097 -1.051 -14.968 1.00 93.94 105 ALA A N 1
ATOM 786 C CA . ALA A 1 105 ? 13.771 -0.432 -14.899 1.00 93.94 105 ALA A CA 1
ATOM 787 C C . ALA A 1 105 ? 12.737 -1.359 -14.239 1.00 93.94 105 ALA A C 1
ATOM 789 O O . ALA A 1 105 ? 12.063 -0.945 -13.297 1.00 93.94 105 ALA A O 1
ATOM 790 N N . VAL A 1 106 ? 12.669 -2.631 -14.656 1.00 93.38 106 VAL A N 1
ATOM 791 C CA . VAL A 1 106 ? 11.764 -3.630 -14.052 1.00 93.38 106 VAL A CA 1
ATOM 792 C C . VAL A 1 106 ? 12.037 -3.786 -12.555 1.00 93.38 106 VAL A C 1
ATOM 794 O O . VAL A 1 106 ? 11.105 -3.762 -11.752 1.00 93.38 106 VAL A O 1
ATOM 797 N N . THR A 1 107 ? 13.308 -3.905 -12.165 1.00 94.62 107 THR A N 1
ATOM 798 C CA . THR A 1 107 ? 13.703 -4.088 -10.758 1.00 94.62 107 THR A CA 1
ATOM 799 C C . THR A 1 107 ? 13.328 -2.879 -9.907 1.00 94.62 107 THR A C 1
ATOM 801 O O . THR A 1 107 ? 12.800 -3.023 -8.803 1.00 94.62 107 THR A O 1
ATOM 804 N N . VAL A 1 108 ? 13.561 -1.673 -10.423 1.00 95.81 108 VAL A N 1
ATOM 805 C CA . VAL A 1 108 ? 13.247 -0.421 -9.729 1.00 95.81 108 VAL A CA 1
ATOM 806 C C . VAL A 1 108 ? 11.743 -0.235 -9.593 1.00 95.81 108 VAL A C 1
ATOM 808 O O . VAL A 1 108 ? 11.289 0.126 -8.513 1.00 95.81 108 VAL A O 1
ATOM 811 N N . MET A 1 109 ? 10.962 -0.538 -10.633 1.00 94.62 109 MET A N 1
ATOM 812 C CA . MET A 1 109 ? 9.497 -0.504 -10.571 1.00 94.62 109 MET A CA 1
ATOM 813 C C . MET A 1 109 ? 8.945 -1.509 -9.562 1.00 94.62 109 MET A C 1
ATOM 815 O O . MET A 1 109 ? 8.081 -1.170 -8.756 1.00 94.62 109 MET A O 1
ATOM 819 N N . GLN A 1 110 ? 9.460 -2.739 -9.568 1.00 94.88 110 GLN A N 1
ATOM 820 C CA . GLN A 1 110 ? 9.068 -3.750 -8.592 1.00 94.88 110 GLN A CA 1
ATOM 821 C C . GLN A 1 110 ? 9.376 -3.282 -7.167 1.00 94.88 110 GLN A C 1
ATOM 823 O O . GLN A 1 110 ? 8.505 -3.314 -6.298 1.00 94.88 110 GLN A O 1
ATOM 828 N N . THR A 1 111 ? 10.596 -2.799 -6.938 1.00 96.56 111 THR A N 1
ATOM 829 C CA . THR A 1 111 ? 11.035 -2.319 -5.623 1.00 96.56 111 THR A CA 1
ATOM 830 C C . THR A 1 111 ? 10.212 -1.113 -5.173 1.00 96.56 111 THR A C 1
ATOM 832 O O . THR A 1 111 ? 9.795 -1.054 -4.021 1.00 96.56 111 THR A O 1
ATOM 835 N N . SER A 1 112 ? 9.917 -0.172 -6.072 1.00 96.88 112 SER A N 1
ATOM 836 C CA . SER A 1 112 ? 9.151 1.036 -5.760 1.00 96.88 112 SER A CA 1
ATOM 837 C C . SER A 1 112 ? 7.697 0.717 -5.385 1.00 96.88 112 SER A C 1
ATOM 839 O O . SER A 1 112 ? 7.156 1.320 -4.454 1.00 96.88 112 SER A O 1
ATOM 841 N N . MET A 1 113 ? 7.078 -0.265 -6.052 1.00 95.88 113 MET A N 1
ATOM 842 C CA . MET A 1 113 ? 5.734 -0.757 -5.733 1.00 95.88 113 MET A CA 1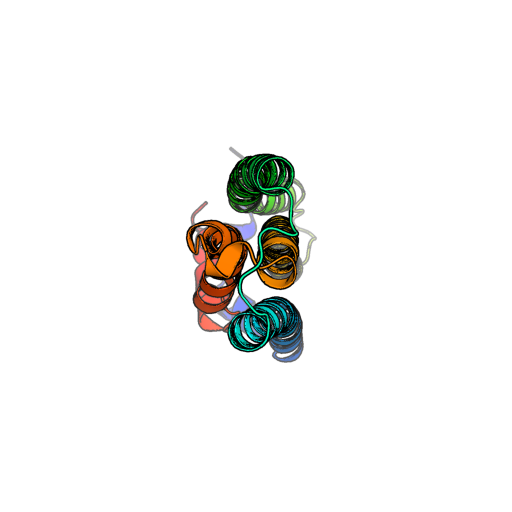
ATOM 843 C C . MET A 1 113 ? 5.699 -1.471 -4.380 1.00 95.88 113 MET A C 1
ATOM 845 O O . MET A 1 113 ? 4.866 -1.129 -3.541 1.00 95.88 113 MET A O 1
ATOM 849 N N . LEU A 1 114 ? 6.626 -2.403 -4.135 1.00 95.88 114 LEU A N 1
ATOM 850 C CA . LEU A 1 114 ? 6.700 -3.133 -2.865 1.00 95.88 114 LEU A CA 1
ATOM 851 C C . LEU A 1 114 ? 6.990 -2.200 -1.687 1.00 95.88 114 LEU A C 1
ATOM 853 O O . LEU A 1 114 ? 6.334 -2.289 -0.654 1.00 95.88 114 LEU A O 1
ATOM 857 N N . LEU A 1 115 ? 7.911 -1.251 -1.864 1.00 97.19 115 LEU A N 1
ATOM 858 C CA . LEU A 1 115 ? 8.259 -0.277 -0.835 1.00 97.19 115 LEU A CA 1
ATOM 859 C C . LEU A 1 115 ? 7.078 0.634 -0.487 1.00 97.19 115 LEU A C 1
ATOM 861 O O . LEU A 1 115 ? 6.848 0.916 0.686 1.00 97.19 115 LEU A O 1
ATOM 865 N N . ARG A 1 116 ? 6.289 1.060 -1.484 1.00 97.31 116 ARG A N 1
ATOM 866 C CA . ARG A 1 116 ? 5.052 1.815 -1.237 1.00 97.31 116 ARG A CA 1
ATOM 867 C C . ARG A 1 116 ? 4.083 1.022 -0.360 1.00 97.31 116 ARG A C 1
ATOM 869 O O . ARG A 1 116 ? 3.543 1.586 0.587 1.00 97.31 116 ARG A O 1
ATOM 876 N N . MET A 1 117 ? 3.870 -0.255 -0.677 1.00 97.38 117 MET A N 1
ATOM 877 C CA . MET A 1 117 ? 2.959 -1.114 0.083 1.00 97.38 117 MET A CA 1
ATOM 878 C C . MET A 1 117 ? 3.464 -1.347 1.509 1.00 97.38 117 MET A C 1
ATOM 880 O O . MET A 1 117 ? 2.690 -1.168 2.440 1.00 97.38 117 MET A O 1
ATOM 884 N N . ALA A 1 118 ? 4.755 -1.638 1.689 1.00 96.88 118 ALA A N 1
ATOM 885 C CA . ALA A 1 118 ? 5.360 -1.857 3.005 1.00 96.88 118 ALA A CA 1
ATOM 886 C C . ALA A 1 118 ? 5.286 -0.613 3.915 1.00 96.88 118 ALA A C 1
ATOM 888 O O . ALA A 1 118 ? 5.014 -0.721 5.108 1.00 96.88 118 ALA A O 1
ATOM 889 N N . ILE A 1 119 ? 5.480 0.591 3.361 1.00 98.06 119 ILE A N 1
ATOM 890 C CA . ILE A 1 119 ? 5.346 1.841 4.130 1.00 98.06 119 ILE A CA 1
ATOM 891 C C . ILE A 1 119 ? 3.906 2.027 4.634 1.00 98.06 119 ILE A C 1
ATOM 893 O O . ILE A 1 119 ? 3.698 2.407 5.787 1.00 98.06 119 ILE A O 1
ATOM 897 N N . LEU A 1 120 ? 2.909 1.773 3.779 1.00 97.94 120 LEU A N 1
ATOM 898 C CA . LEU A 1 120 ? 1.496 1.878 4.157 1.00 97.94 120 LEU A CA 1
ATOM 899 C C . LEU A 1 120 ? 1.076 0.766 5.129 1.00 97.94 120 LEU A C 1
ATOM 901 O O . LEU A 1 120 ? 0.259 1.013 6.015 1.00 97.94 120 LEU A O 1
ATOM 905 N N . GLU A 1 121 ? 1.672 -0.421 5.004 1.00 97.81 121 GLU A N 1
ATOM 906 C CA . GLU A 1 121 ? 1.433 -1.564 5.886 1.00 97.81 121 GLU A CA 1
ATOM 907 C C . GLU A 1 121 ? 1.740 -1.242 7.344 1.00 97.81 121 GLU A C 1
ATOM 909 O O . GLU A 1 121 ? 0.931 -1.558 8.211 1.00 97.81 121 GLU A O 1
ATOM 914 N N . GLY A 1 122 ? 2.846 -0.545 7.625 1.00 96.31 122 GLY A N 1
ATOM 915 C CA . GLY A 1 122 ? 3.206 -0.170 8.995 1.00 96.31 122 GLY A CA 1
ATOM 916 C C . GLY A 1 122 ? 2.114 0.642 9.705 1.00 96.31 122 GLY A C 1
ATOM 917 O O . GLY A 1 122 ? 1.741 0.328 10.835 1.00 96.31 122 GLY A O 1
ATOM 918 N N . ALA A 1 123 ? 1.549 1.645 9.025 1.00 97.94 123 ALA A N 1
ATOM 919 C CA . ALA A 1 123 ? 0.448 2.442 9.569 1.00 97.94 123 ALA A CA 1
ATOM 920 C C . ALA A 1 123 ? -0.855 1.633 9.680 1.00 97.94 123 ALA A C 1
ATOM 922 O O . ALA A 1 123 ? -1.558 1.735 10.685 1.00 97.94 123 ALA A O 1
ATOM 923 N N . GLY A 1 124 ? -1.153 0.802 8.674 1.00 98.19 124 GLY A N 1
ATOM 924 C CA . GLY A 1 124 ? -2.301 -0.104 8.689 1.00 98.19 124 GLY A CA 1
ATOM 925 C C . GLY A 1 124 ? -2.265 -1.071 9.871 1.00 98.19 124 GLY A C 1
ATOM 926 O O . GLY A 1 124 ? -3.234 -1.153 10.617 1.00 98.19 124 GLY A O 1
ATOM 927 N N . MET A 1 125 ? -1.132 -1.742 10.093 1.00 98.50 125 MET A N 1
ATOM 928 C CA . MET A 1 125 ? -0.970 -2.747 11.149 1.00 98.50 125 MET A CA 1
ATOM 929 C C . MET A 1 125 ? -1.149 -2.111 12.520 1.00 98.50 125 MET A C 1
ATOM 931 O O . MET A 1 125 ? -1.837 -2.664 13.374 1.00 98.50 125 MET A O 1
ATOM 935 N N . PHE A 1 126 ? -0.548 -0.936 12.721 1.00 98.56 126 PHE A N 1
ATOM 936 C CA . PHE A 1 126 ? -0.654 -0.219 13.983 1.00 98.56 126 PHE A CA 1
ATOM 937 C C . PHE A 1 126 ? -2.097 0.226 14.254 1.00 98.56 126 PHE A C 1
ATOM 939 O O . PHE A 1 126 ? -2.615 -0.003 15.344 1.00 98.56 126 PHE A O 1
ATOM 946 N N . GLY A 1 127 ? -2.785 0.770 13.246 1.00 98.62 127 GLY A N 1
ATOM 947 C CA . GLY A 1 127 ? -4.200 1.132 13.349 1.00 98.62 127 GLY A CA 1
ATOM 948 C C . GLY A 1 127 ? -5.107 -0.054 13.689 1.00 98.62 127 GLY A C 1
ATOM 949 O O . GLY A 1 127 ? -5.932 0.033 14.599 1.00 98.62 127 GLY A O 1
ATOM 950 N N . LEU A 1 128 ? -4.904 -1.200 13.032 1.00 98.69 128 LEU A N 1
ATOM 951 C CA . LEU A 1 128 ? -5.655 -2.421 13.334 1.00 98.69 128 LEU A CA 1
ATOM 952 C C . LEU A 1 128 ? -5.356 -2.963 14.738 1.00 98.69 128 LEU A C 1
ATOM 954 O O . LEU A 1 128 ? -6.273 -3.439 15.402 1.00 98.69 128 LEU A O 1
ATOM 958 N N . ALA A 1 129 ? -4.117 -2.851 15.226 1.00 98.56 129 ALA A N 1
ATOM 959 C CA . ALA A 1 129 ? -3.785 -3.215 16.603 1.00 98.56 129 ALA A CA 1
ATOM 960 C C . ALA A 1 129 ? -4.557 -2.353 17.620 1.00 98.56 129 ALA A C 1
ATOM 962 O O . ALA A 1 129 ? -5.106 -2.890 18.582 1.00 98.56 129 ALA A O 1
ATOM 963 N N . VAL A 1 130 ? -4.681 -1.043 17.375 1.00 98.56 130 VAL A N 1
ATOM 964 C CA . VAL A 1 130 ? -5.507 -0.146 18.206 1.00 98.56 130 VAL A CA 1
ATOM 965 C C . VAL A 1 130 ? -6.985 -0.537 18.146 1.00 98.56 130 VAL A C 1
ATOM 967 O O . VAL A 1 130 ? -7.638 -0.594 19.187 1.00 98.56 130 VAL A O 1
ATOM 970 N N . CYS A 1 131 ? -7.512 -0.888 16.967 1.00 98.56 131 CYS A N 1
ATOM 971 C CA . CYS A 1 131 ? -8.877 -1.410 16.854 1.00 98.56 131 CYS A CA 1
ATOM 972 C C . CYS A 1 131 ? -9.079 -2.700 17.658 1.00 98.56 131 CYS A C 1
ATOM 974 O O . CYS A 1 131 ? -10.108 -2.838 18.312 1.00 98.56 131 CYS A O 1
ATOM 976 N N . ILE A 1 132 ? -8.117 -3.629 17.652 1.00 98.50 132 ILE A N 1
ATOM 977 C CA . ILE A 1 132 ? -8.199 -4.856 18.460 1.00 98.50 132 ILE A CA 1
ATOM 978 C C . ILE A 1 132 ? -8.280 -4.512 19.950 1.00 98.50 132 ILE A C 1
ATOM 980 O O . ILE A 1 132 ? -9.127 -5.070 20.644 1.00 98.50 132 ILE A O 1
ATOM 984 N N . ILE A 1 133 ? -7.458 -3.579 20.442 1.00 98.06 133 ILE A N 1
ATOM 985 C CA . ILE A 1 133 ? -7.502 -3.135 21.846 1.00 98.06 133 ILE A CA 1
ATOM 986 C C . ILE A 1 133 ? -8.879 -2.543 22.178 1.00 98.06 133 ILE A C 1
ATOM 988 O O . ILE A 1 133 ? -9.503 -2.956 23.153 1.00 98.06 133 ILE A O 1
ATOM 992 N N . ALA A 1 134 ? -9.393 -1.638 21.340 1.00 97.88 134 ALA A N 1
ATOM 993 C CA . ALA A 1 134 ? -10.697 -1.011 21.553 1.00 97.88 134 ALA A CA 1
ATOM 994 C C . ALA A 1 134 ? -11.854 -2.028 21.535 1.00 97.88 134 ALA A C 1
ATOM 996 O O . ALA A 1 134 ? -12.758 -1.953 22.364 1.00 97.88 134 ALA A O 1
ATOM 997 N N . VAL A 1 135 ? -11.822 -2.997 20.615 1.00 98.06 135 VAL A N 1
ATOM 998 C CA . VAL A 1 135 ? -12.859 -4.033 20.491 1.00 98.06 135 VAL A CA 1
ATOM 999 C C . VAL A 1 135 ? -12.795 -5.045 21.628 1.00 98.06 135 VAL A C 1
ATOM 1001 O O . VAL A 1 135 ? -13.836 -5.428 22.148 1.00 98.06 135 VAL A O 1
ATOM 1004 N N . THR A 1 136 ? -11.603 -5.499 22.017 1.00 97.50 136 THR A N 1
ATOM 1005 C CA . THR A 1 136 ? -11.440 -6.484 23.104 1.00 97.50 136 THR A CA 1
ATOM 1006 C C . THR A 1 136 ? -11.697 -5.882 24.482 1.00 97.50 136 THR A C 1
ATOM 1008 O O . THR A 1 136 ? -12.153 -6.592 25.373 1.00 97.50 136 THR A O 1
ATOM 1011 N N . GLY A 1 137 ? -11.472 -4.577 24.647 1.00 96.88 137 GLY A N 1
ATOM 1012 C CA . GLY A 1 137 ? -11.818 -3.836 25.858 1.00 96.88 137 GLY A CA 1
ATOM 1013 C C . GLY A 1 137 ? -13.294 -3.459 25.996 1.00 96.88 137 GLY A C 1
ATOM 1014 O O . GLY A 1 137 ? -13.655 -2.913 27.035 1.00 96.88 137 GLY A O 1
ATOM 1015 N N . GLY A 1 138 ? -14.122 -3.728 24.976 1.00 97.06 138 GLY A N 1
ATOM 1016 C CA . GLY A 1 138 ? -15.550 -3.391 24.946 1.00 97.06 138 GLY A CA 1
ATOM 1017 C C . GLY A 1 138 ? -15.874 -1.941 24.550 1.00 97.06 138 GLY A C 1
ATOM 1018 O O . GLY A 1 138 ? -17.048 -1.591 24.415 1.00 97.06 138 GLY A O 1
ATOM 1019 N N . LEU A 1 139 ? -14.846 -1.111 24.339 1.00 96.75 139 LEU A N 1
ATOM 1020 C CA . LEU A 1 139 ? -14.966 0.326 24.081 1.00 96.75 139 LEU A CA 1
ATOM 1021 C C . LEU A 1 139 ? -15.504 0.622 22.673 1.00 96.75 139 LEU A C 1
ATOM 1023 O O . LEU A 1 139 ? -16.208 1.600 22.456 1.00 96.75 139 LEU A O 1
ATOM 1027 N N . ALA A 1 140 ? -15.204 -0.226 21.687 1.00 97.00 140 ALA A N 1
ATOM 1028 C CA . ALA A 1 140 ? -15.724 -0.037 20.331 1.00 97.00 140 ALA A CA 1
ATOM 1029 C C . ALA A 1 140 ? -17.245 -0.268 20.242 1.00 97.00 140 ALA A C 1
ATOM 1031 O O . ALA A 1 140 ? -17.893 0.259 19.339 1.00 97.00 140 ALA A O 1
ATOM 1032 N N . GLN A 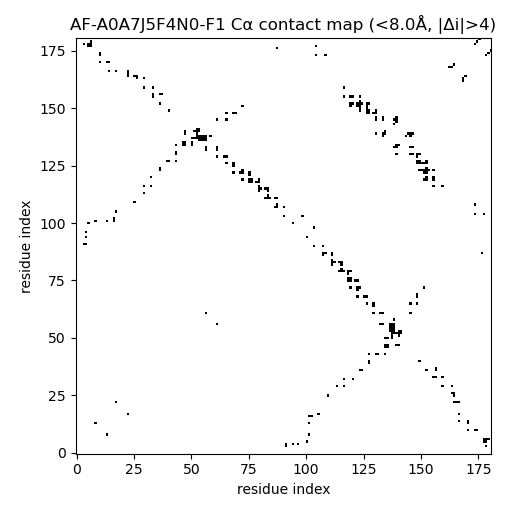1 141 ? -17.818 -1.064 21.149 1.00 97.56 141 GLN A N 1
ATOM 1033 C CA . GLN A 1 141 ? -19.255 -1.327 21.205 1.00 97.56 141 GLN A CA 1
ATOM 1034 C C . GLN A 1 141 ? -20.024 -0.132 21.780 1.00 97.56 141 GLN A C 1
ATOM 1036 O O . GLN A 1 141 ? -21.142 0.131 21.339 1.00 97.56 141 GLN A O 1
ATOM 1041 N N . THR A 1 142 ? -19.434 0.590 22.738 1.00 96.50 142 THR A N 1
ATOM 1042 C CA . THR A 1 142 ? -20.004 1.826 23.295 1.00 96.50 142 THR A CA 1
ATOM 1043 C C . THR A 1 142 ? -19.756 3.014 22.366 1.00 96.50 142 THR A C 1
ATOM 1045 O O . THR A 1 142 ? -20.676 3.780 22.079 1.00 96.50 142 THR A O 1
AT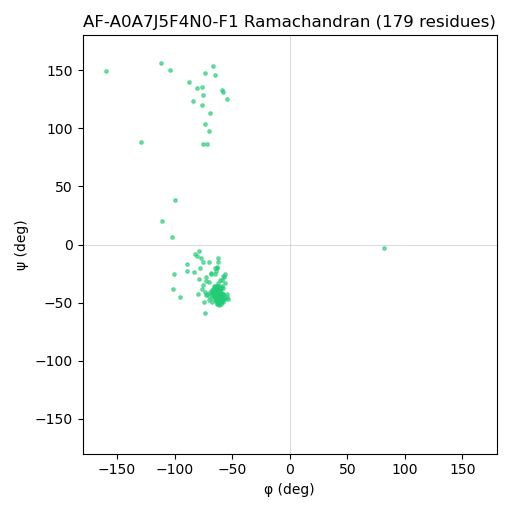OM 1048 N N . GLU A 1 143 ? -18.546 3.118 21.815 1.00 96.88 143 GLU A N 1
ATOM 1049 C CA . GLU A 1 143 ? -18.111 4.200 20.935 1.00 96.88 143 GLU A CA 1
ATOM 1050 C C . GLU A 1 143 ? -17.485 3.656 19.632 1.00 96.88 143 GLU A C 1
ATOM 1052 O O . GLU A 1 143 ? -16.264 3.518 19.509 1.00 96.88 143 GLU A O 1
ATOM 1057 N N . PRO A 1 144 ? -18.285 3.405 18.578 1.00 97.06 144 PRO A N 1
ATOM 1058 C CA . PRO A 1 144 ? -17.782 2.839 17.319 1.00 97.06 144 PRO A CA 1
ATOM 1059 C C . PRO A 1 144 ? -16.747 3.703 16.582 1.00 97.06 144 PRO A C 1
ATOM 1061 O O . PRO A 1 144 ? -16.101 3.229 15.646 1.00 97.06 144 PRO A O 1
ATOM 1064 N N . VAL A 1 145 ? -16.560 4.964 16.993 1.00 97.88 145 VAL A N 1
ATOM 1065 C CA . VAL A 1 145 ? -15.566 5.888 16.423 1.00 97.88 145 VAL A CA 1
ATOM 1066 C C . VAL A 1 145 ? -14.141 5.331 16.501 1.00 97.88 145 VAL A C 1
ATOM 1068 O O . VAL A 1 145 ? -13.334 5.595 15.611 1.00 97.88 145 VAL A O 1
ATOM 1071 N N . TRP A 1 146 ? -13.837 4.480 17.486 1.00 97.88 146 TRP A N 1
ATOM 1072 C CA . TRP A 1 146 ? -12.519 3.852 17.624 1.00 97.88 146 TRP A CA 1
ATOM 1073 C C . TRP A 1 146 ? -12.167 2.908 16.464 1.00 97.88 146 TRP A C 1
ATOM 1075 O O . TRP A 1 146 ? -10.983 2.668 16.204 1.00 97.88 146 TRP A O 1
ATOM 1085 N N . LEU A 1 147 ? -13.163 2.430 15.706 1.00 98.38 147 LEU A N 1
ATOM 1086 C CA . LEU A 1 147 ? -12.955 1.641 14.487 1.00 98.38 147 LEU A CA 1
ATOM 1087 C C . LEU A 1 147 ? -12.378 2.471 13.330 1.00 98.38 147 LEU A C 1
ATOM 1089 O O . LEU A 1 147 ? -11.843 1.899 12.382 1.00 98.38 147 LEU A O 1
ATOM 1093 N N . LEU A 1 148 ? -12.409 3.809 13.404 1.00 98.50 148 LEU A N 1
ATOM 1094 C CA . LEU A 1 148 ? -11.768 4.670 12.403 1.00 98.50 148 LEU A CA 1
ATOM 1095 C C . LEU A 1 148 ? -10.244 4.489 12.355 1.00 98.50 148 LEU A C 1
ATOM 1097 O O . LEU A 1 148 ? -9.635 4.774 11.325 1.00 98.50 148 LEU A O 1
ATOM 1101 N N . ASN A 1 149 ? -9.627 3.929 13.402 1.00 98.56 149 ASN A N 1
ATOM 1102 C CA . ASN A 1 149 ? -8.216 3.533 13.375 1.00 98.56 149 ASN A CA 1
ATOM 1103 C C . ASN A 1 149 ? -7.911 2.452 12.320 1.00 98.56 149 ASN A C 1
ATOM 1105 O O . ASN A 1 149 ? -6.756 2.288 11.941 1.00 98.56 149 ASN A O 1
ATOM 1109 N N . ALA A 1 150 ? -8.920 1.764 11.775 1.00 98.62 150 ALA A N 1
ATOM 1110 C CA . ALA A 1 150 ? -8.761 0.834 10.660 1.00 98.62 150 ALA A CA 1
ATOM 1111 C C . ALA A 1 150 ? -8.597 1.532 9.293 1.00 98.62 150 ALA A C 1
ATOM 1113 O O . ALA A 1 150 ? -8.226 0.886 8.309 1.00 98.62 150 ALA A O 1
ATOM 1114 N N . LEU A 1 151 ? -8.853 2.844 9.203 1.00 98.44 151 LEU A N 1
ATOM 1115 C CA . LEU A 1 151 ? -8.810 3.599 7.947 1.00 98.44 151 LEU A CA 1
ATOM 1116 C C . LEU A 1 151 ? -7.475 3.468 7.180 1.00 98.44 151 LEU A C 1
ATOM 1118 O O . LEU A 1 151 ? -7.529 3.264 5.966 1.00 98.44 151 LEU A O 1
ATOM 1122 N N . PRO A 1 152 ? -6.283 3.511 7.808 1.00 98.44 152 PRO A N 1
ATOM 1123 C CA . PRO A 1 152 ? -5.015 3.343 7.096 1.00 98.44 152 PRO A CA 1
ATOM 1124 C C . PRO A 1 152 ? -4.884 1.967 6.427 1.00 98.44 152 PRO A C 1
ATOM 1126 O O . PRO A 1 152 ? -4.379 1.874 5.307 1.00 98.44 152 PRO A O 1
ATOM 1129 N N . ALA A 1 153 ? -5.401 0.907 7.058 1.00 98.50 153 ALA A N 1
ATOM 1130 C CA . ALA A 1 153 ? -5.440 -0.426 6.460 1.00 98.50 153 ALA A CA 1
ATOM 1131 C C . ALA A 1 153 ? -6.401 -0.478 5.263 1.00 98.50 153 ALA A C 1
ATOM 1133 O O . ALA A 1 153 ? -6.059 -1.034 4.220 1.00 98.50 153 ALA A O 1
ATOM 1134 N N . VAL A 1 154 ? -7.570 0.167 5.358 1.00 98.38 154 VAL A N 1
ATOM 1135 C CA . VAL A 1 154 ? -8.513 0.292 4.229 1.00 98.38 154 VAL A CA 1
ATOM 1136 C C . VAL A 1 154 ? -7.890 1.070 3.065 1.00 98.38 154 VAL A C 1
ATOM 1138 O O . VAL A 1 154 ? -8.033 0.667 1.907 1.00 98.38 154 VAL A O 1
ATOM 1141 N N . ILE A 1 155 ? -7.154 2.149 3.350 1.00 97.62 155 ILE A N 1
ATOM 1142 C CA . ILE A 1 155 ? -6.406 2.915 2.343 1.00 97.62 155 ILE A CA 1
ATOM 1143 C C . ILE A 1 155 ? -5.352 2.028 1.677 1.00 97.62 155 ILE A C 1
ATOM 1145 O O . ILE A 1 155 ? -5.268 2.014 0.449 1.00 97.62 155 ILE A O 1
ATOM 1149 N N . MET A 1 156 ? -4.579 1.259 2.450 1.00 97.62 156 MET A N 1
ATOM 1150 C CA . MET A 1 156 ? -3.589 0.324 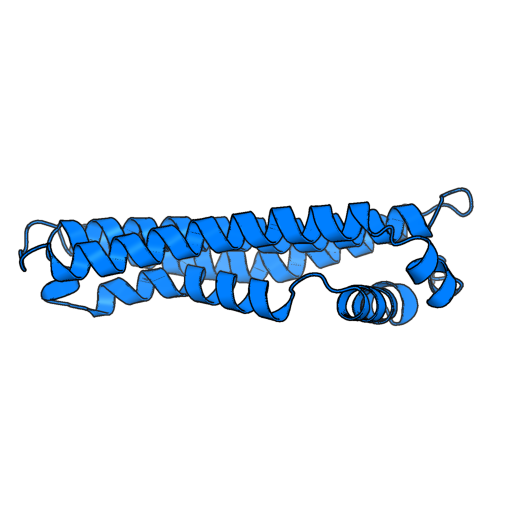1.909 1.00 97.62 156 MET A CA 1
ATOM 1151 C C . MET A 1 156 ? -4.239 -0.736 1.013 1.00 97.62 156 MET A C 1
ATOM 1153 O O . MET A 1 156 ? -3.753 -0.964 -0.092 1.00 97.62 156 MET A O 1
ATOM 1157 N N . LEU A 1 157 ? -5.337 -1.362 1.446 1.00 98.38 157 LEU A N 1
ATOM 1158 C CA . LEU A 1 157 ? -6.061 -2.360 0.651 1.00 98.38 157 LEU A CA 1
ATOM 1159 C C . LEU A 1 157 ? -6.589 -1.764 -0.655 1.00 98.38 157 LEU A C 1
ATOM 1161 O O . LEU A 1 157 ? -6.420 -2.358 -1.720 1.00 98.38 157 LEU A O 1
ATOM 1165 N N . SER A 1 158 ? -7.164 -0.564 -0.585 1.00 98.00 158 SER A N 1
ATOM 1166 C CA . SER A 1 158 ? -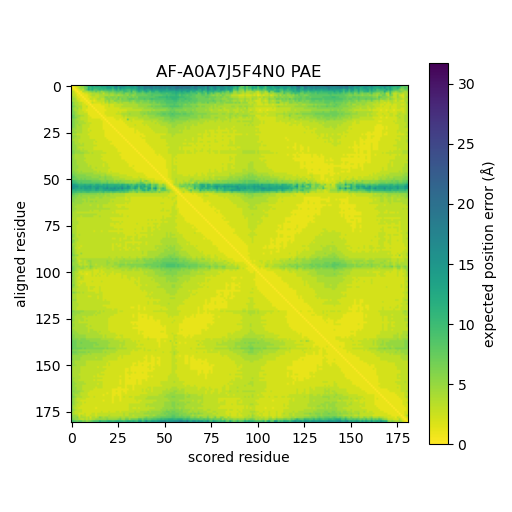7.663 0.162 -1.756 1.00 98.00 158 SER A CA 1
ATOM 1167 C C . SER A 1 158 ? -6.525 0.508 -2.714 1.00 98.00 158 SER A C 1
ATOM 1169 O O . SER A 1 158 ? -6.618 0.254 -3.914 1.00 98.00 158 SER A O 1
ATOM 1171 N N . ALA A 1 159 ? -5.408 1.023 -2.195 1.00 96.50 159 ALA A N 1
ATOM 1172 C CA . ALA A 1 159 ? -4.217 1.304 -2.986 1.00 96.50 159 ALA A CA 1
ATOM 1173 C C . ALA A 1 159 ? -3.652 0.023 -3.618 1.00 96.50 159 ALA A C 1
ATOM 1175 O O . ALA A 1 159 ? -3.325 0.024 -4.804 1.00 96.50 159 ALA A O 1
ATOM 1176 N N . GLY A 1 160 ? -3.588 -1.076 -2.866 1.00 96.94 160 GLY A N 1
ATOM 1177 C CA . GLY A 1 160 ? -3.138 -2.382 -3.339 1.00 96.94 160 GLY A CA 1
ATOM 1178 C C . GLY A 1 160 ? -4.021 -2.945 -4.453 1.00 96.94 160 GLY A C 1
ATOM 1179 O O . GLY A 1 160 ? -3.494 -3.426 -5.451 1.00 96.94 160 GLY A O 1
ATOM 1180 N N . ALA A 1 161 ? -5.344 -2.817 -4.339 1.00 97.69 161 ALA A N 1
ATOM 1181 C CA . ALA A 1 161 ? -6.284 -3.245 -5.373 1.00 97.69 161 ALA A CA 1
ATOM 1182 C C . ALA A 1 161 ? -6.177 -2.383 -6.643 1.00 97.69 161 ALA A C 1
ATOM 1184 O O . ALA A 1 161 ? -6.071 -2.910 -7.748 1.00 97.69 161 ALA A O 1
ATOM 1185 N N . LEU A 1 162 ? -6.129 -1.054 -6.495 1.00 96.69 162 LEU A N 1
ATOM 1186 C CA . LEU A 1 162 ? -6.021 -0.113 -7.620 1.00 96.69 162 LEU A CA 1
ATOM 1187 C C . LEU A 1 162 ? -4.665 -0.175 -8.330 1.00 96.69 162 LEU A C 1
ATOM 1189 O O . LEU A 1 162 ? -4.546 0.201 -9.495 1.00 96.69 162 LEU A O 1
ATOM 1193 N N . THR A 1 163 ? -3.624 -0.617 -7.627 1.00 95.81 163 THR A N 1
ATOM 1194 C CA . THR A 1 163 ? -2.263 -0.726 -8.161 1.00 95.81 163 THR A CA 1
ATOM 1195 C C . THR A 1 163 ? -1.808 -2.166 -8.336 1.00 95.81 163 THR A C 1
ATOM 1197 O O . THR A 1 163 ? -0.605 -2.418 -8.425 1.00 95.81 163 THR A O 1
ATOM 1200 N N . PHE A 1 164 ? -2.755 -3.106 -8.394 1.00 97.69 164 PHE A N 1
ATOM 1201 C CA . PHE A 1 164 ? -2.451 -4.520 -8.540 1.00 97.69 164 PHE A CA 1
ATOM 1202 C C . PHE A 1 164 ? -1.633 -4.771 -9.820 1.00 97.69 164 PHE A C 1
ATOM 1204 O O . PHE A 1 164 ? -1.997 -4.261 -10.887 1.00 97.69 164 PHE A O 1
ATOM 1211 N N . PRO A 1 165 ? -0.520 -5.527 -9.745 1.00 96.44 165 PRO A N 1
ATOM 1212 C CA . PRO A 1 165 ? 0.422 -5.627 -10.843 1.00 96.44 165 PRO A CA 1
ATOM 1213 C C . PRO A 1 165 ? -0.177 -6.491 -11.950 1.00 96.44 165 PRO A C 1
ATOM 1215 O O . PRO A 1 165 ? -0.229 -7.719 -11.886 1.00 96.44 165 PRO A O 1
ATOM 1218 N N . THR A 1 166 ? -0.635 -5.816 -12.995 1.00 97.38 166 THR A N 1
ATOM 1219 C CA . THR A 1 166 ? -1.018 -6.404 -14.278 1.00 97.38 166 THR A CA 1
ATOM 1220 C C . THR A 1 166 ? -0.027 -5.965 -15.346 1.00 97.38 166 THR A C 1
ATOM 1222 O O . THR A 1 166 ? 0.595 -4.905 -15.230 1.00 97.38 166 THR A O 1
ATOM 1225 N N . ARG A 1 167 ? 0.096 -6.750 -16.419 1.00 95.62 167 ARG A N 1
ATOM 1226 C CA . ARG A 1 167 ? 1.003 -6.445 -17.534 1.00 95.62 167 ARG A CA 1
ATOM 1227 C C . ARG A 1 167 ? 0.758 -5.043 -18.103 1.00 95.62 167 ARG A C 1
ATOM 1229 O O . ARG A 1 167 ? 1.685 -4.245 -18.192 1.00 95.62 167 ARG A O 1
ATOM 1236 N N . THR A 1 168 ? -0.509 -4.704 -18.340 1.00 95.62 168 THR A N 1
ATOM 1237 C CA . THR A 1 168 ? -0.945 -3.377 -18.799 1.00 95.62 168 THR A CA 1
ATOM 1238 C C . THR A 1 168 ? -0.593 -2.271 -17.803 1.00 95.62 168 THR A C 1
ATOM 1240 O O . THR A 1 168 ? -0.066 -1.236 -18.198 1.00 95.62 168 THR A O 1
ATOM 1243 N N . SER A 1 169 ? -0.828 -2.480 -16.500 1.00 95.00 169 SER A N 1
ATOM 1244 C CA . SER A 1 169 ? -0.505 -1.465 -15.484 1.00 95.00 169 SER A CA 1
ATOM 1245 C C . SER A 1 169 ? 0.997 -1.179 -15.383 1.00 95.00 169 SER A C 1
ATOM 1247 O O . SER A 1 169 ? 1.387 -0.030 -15.174 1.00 95.00 169 SER A O 1
ATOM 1249 N N . LEU A 1 170 ? 1.839 -2.204 -15.558 1.00 95.56 170 LEU A N 1
ATOM 1250 C CA . LEU A 1 170 ? 3.291 -2.057 -15.532 1.00 95.56 170 LEU A CA 1
ATOM 1251 C C . LEU A 1 170 ? 3.791 -1.358 -16.797 1.00 95.56 170 LEU A C 1
ATOM 1253 O O . LEU A 1 170 ? 4.582 -0.432 -16.675 1.00 95.56 170 LEU A O 1
ATOM 1257 N N . ALA A 1 171 ? 3.283 -1.707 -17.982 1.00 94.88 171 ALA A N 1
ATOM 1258 C CA . ALA A 1 171 ? 3.623 -1.001 -19.221 1.00 94.88 171 ALA A CA 1
ATOM 1259 C C . ALA A 1 171 ? 3.279 0.502 -19.143 1.00 94.88 171 ALA A C 1
ATOM 1261 O O . ALA A 1 171 ? 4.129 1.352 -19.406 1.00 94.88 171 ALA A O 1
ATOM 1262 N N . LEU A 1 172 ? 2.079 0.847 -18.658 1.00 94.38 172 LEU A N 1
ATOM 1263 C CA . LEU A 1 172 ? 1.666 2.245 -18.470 1.00 94.38 172 LEU A CA 1
ATOM 1264 C C . LEU A 1 172 ? 2.554 2.994 -17.467 1.00 94.38 172 LEU A C 1
ATOM 1266 O O . LEU A 1 172 ? 2.912 4.152 -17.689 1.00 94.38 172 LEU A O 1
ATOM 1270 N N . ARG A 1 173 ? 2.925 2.344 -16.358 1.00 94.50 173 ARG A N 1
ATOM 1271 C CA . ARG A 1 173 ? 3.857 2.924 -15.380 1.00 94.50 173 ARG A CA 1
ATOM 1272 C C . ARG A 1 173 ? 5.247 3.115 -15.963 1.00 94.50 173 ARG A C 1
ATOM 1274 O O . ARG A 1 173 ? 5.851 4.147 -15.702 1.00 94.50 173 ARG A O 1
ATOM 1281 N N . PHE A 1 174 ? 5.732 2.165 -16.757 1.00 94.94 174 PHE A N 1
ATOM 1282 C CA . PHE A 1 174 ? 7.025 2.269 -17.421 1.00 94.94 174 PHE A CA 1
ATOM 1283 C C . PHE A 1 174 ? 7.087 3.509 -18.320 1.00 94.94 174 PHE A C 1
ATOM 1285 O O . PHE A 1 174 ? 8.029 4.289 -18.207 1.00 94.94 174 PHE A O 1
ATOM 1292 N N . VAL A 1 175 ? 6.060 3.742 -19.143 1.00 93.88 175 VAL A N 1
ATOM 1293 C CA . VAL A 1 175 ? 5.987 4.932 -20.007 1.00 93.88 175 VAL A CA 1
ATOM 1294 C C . VAL A 1 175 ? 5.966 6.218 -19.176 1.00 93.88 175 VAL A C 1
ATOM 1296 O O . VAL A 1 175 ? 6.815 7.087 -19.373 1.00 93.88 175 VAL A O 1
ATOM 1299 N N . ARG A 1 176 ? 5.058 6.316 -18.198 1.00 93.06 176 ARG A N 1
ATOM 1300 C CA . ARG A 1 176 ? 4.902 7.523 -17.372 1.00 93.06 176 ARG A CA 1
ATOM 1301 C C . ARG A 1 176 ? 6.147 7.846 -16.555 1.00 93.06 176 ARG A C 1
ATOM 1303 O O . ARG A 1 176 ? 6.571 8.994 -16.475 1.00 93.06 176 ARG A O 1
ATOM 1310 N N . GLU A 1 177 ? 6.708 6.836 -15.898 1.00 92.12 177 GLU A N 1
ATOM 1311 C CA . GLU A 1 177 ? 7.872 7.036 -15.052 1.00 92.12 177 GLU A CA 1
ATOM 1312 C C . GLU A 1 177 ? 9.092 7.252 -15.948 1.00 92.12 177 GLU A C 1
ATOM 1314 O O . GLU A 1 177 ? 9.671 8.324 -15.906 1.00 92.12 177 GLU A O 1
ATOM 1319 N N . PHE A 1 178 ? 9.469 6.327 -16.825 1.00 90.50 178 PHE A N 1
ATOM 1320 C CA . PHE A 1 178 ? 10.787 6.372 -17.466 1.00 90.50 178 PHE A CA 1
ATOM 1321 C C . PHE A 1 178 ? 10.868 7.172 -18.772 1.00 90.50 178 PHE A C 1
ATOM 1323 O O . PHE A 1 178 ? 11.968 7.613 -19.108 1.00 90.50 178 PHE A O 1
ATOM 1330 N N . ARG A 1 179 ? 9.761 7.389 -19.499 1.00 85.31 179 ARG A N 1
ATOM 1331 C CA . ARG A 1 179 ? 9.781 8.126 -20.781 1.00 85.31 179 ARG A CA 1
ATOM 1332 C C . ARG A 1 179 ? 9.307 9.573 -20.663 1.00 85.31 179 ARG A C 1
ATOM 1334 O O . ARG A 1 179 ? 9.871 10.427 -21.336 1.00 85.31 179 ARG A O 1
ATOM 1341 N N . GLU A 1 180 ? 8.290 9.842 -19.845 1.00 85.06 180 GLU A N 1
ATOM 1342 C CA . GLU A 1 180 ? 7.668 11.179 -19.748 1.00 85.06 180 GLU A CA 1
ATOM 1343 C C . GLU A 1 180 ? 8.315 12.108 -18.707 1.00 85.06 180 GLU A C 1
ATOM 1345 O O . GLU A 1 180 ? 8.087 13.316 -18.751 1.00 85.06 180 GLU A O 1
ATOM 1350 N N . SER A 1 181 ? 9.101 11.564 -17.771 1.00 76.06 181 SER A N 1
ATOM 1351 C CA . SER A 1 181 ? 9.779 12.331 -16.708 1.00 76.06 181 SER A CA 1
ATOM 1352 C C . SER A 1 181 ? 11.231 12.632 -17.059 1.00 76.06 181 SER A C 1
ATOM 1354 O O . SER A 1 181 ? 11.708 13.737 -16.734 1.00 76.06 181 SER A O 1
#

Nearest PDB structures (foldseek):
  6jx6-assembly1_C  TM=2.691E-01  e=1.003E+00  Homo sapiens
  8e2i-assembly1_F  TM=2.674E-01  e=1.327E+00  Homo sapiens
  4tx5-assembly1_A  TM=2.563E-01  e=1.676E+00  Homo sapiens
  8auw-assembly1_D  TM=2.418E-01  e=1.756E+00  Homo sapiens
  1few-assembly1_A  TM=2.475E-01  e=2.675E+00  Homo sapiens

Mean predicted aligned error: 3.27 Å

pLDDT: mean 95.24, std 5.06, range [61.16, 98.69]

Radius of gyration: 20.56 Å; Cα contacts (8 Å, |Δi|>4): 186; chains: 1; bounding box: 47×34×58 Å